Protein 2D3Y (pdb70)

Structure (mmCIF, N/CA/C/O backbone):
data_2D3Y
#
_entry.id   2D3Y
#
_cell.length_a   48.180
_cell.length_b   62.350
_cell.length_c   63.040
_cell.angle_alpha   90.00
_cell.angle_beta   90.00
_cell.angle_gamma   90.00
#
_symmetry.space_group_name_H-M   'P 21 21 21'
#
loop_
_entity.id
_entity.type
_entity.pdbx_description
1 polymer 'uracil-DNA glycosylase'
2 non-polymer 'ACETATE ION'
3 non-polymer 'IRON/SULFUR CLUSTER'
4 non-polymer "2'-DEOXYURIDINE-5'-MONOPHOSPHATE"
5 water water
#
loop_
_atom_site.group_PDB
_atom_site.id
_atom_site.type_symbol
_atom_site.label_atom_id
_atom_site.label_alt_id
_atom_site.label_comp_id
_atom_site.label_asym_id
_atom_site.label_entity_id
_atom_site.label_seq_id
_atom_site.pdbx_PDB_ins_code
_atom_site.Cartn_x
_atom_site.Cartn_y
_atom_site.Cartn_z
_atom_site.occupancy
_atom_site.B_iso_or_equiv
_atom_site.auth_seq_id
_atom_site.auth_comp_id
_atom_site.auth_asym_id
_atom_site.auth_atom_id
_atom_site.pdbx_PDB_model_num
ATOM 1 N N . MET A 1 1 ? 10.442 25.752 -2.537 1.00 14.07 1 MET A N 1
ATOM 2 C CA . MET A 1 1 ? 9.461 26.601 -1.798 1.00 12.16 1 MET A CA 1
ATOM 3 C C . MET A 1 1 ? 10.047 27.046 -0.461 1.00 12.01 1 MET A C 1
ATOM 4 O O . MET A 1 1 ? 10.983 26.427 0.052 1.00 12.70 1 MET A O 1
ATOM 9 N N . ASP A 1 2 ? 9.499 28.120 0.102 1.00 10.23 2 ASP A N 1
ATOM 10 C CA . ASP A 1 2 ? 9.980 28.616 1.384 1.00 10.51 2 ASP A CA 1
ATOM 11 C C . ASP A 1 2 ? 9.215 27.968 2.533 1.00 9.50 2 ASP A C 1
ATOM 12 O O . ASP A 1 2 ? 8.329 27.143 2.307 1.00 8.85 2 ASP A O 1
ATOM 17 N N . ARG A 1 3 ? 9.557 28.328 3.765 1.00 8.74 3 ARG A N 1
ATOM 18 C CA . ARG A 1 3 ? 8.896 27.721 4.913 1.00 8.01 3 ARG A CA 1
ATOM 19 C C . ARG A 1 3 ? 7.384 27.918 4.942 1.00 8.11 3 ARG A C 1
ATOM 20 O O . ARG A 1 3 ? 6.642 26.974 5.212 1.00 7.66 3 ARG A O 1
ATOM 28 N N . GLU A 1 4 ? 6.931 29.138 4.669 1.00 8.49 4 GLU A N 1
ATOM 29 C CA . GLU A 1 4 ? 5.503 29.444 4.669 1.00 9.49 4 GLU A CA 1
ATOM 30 C C . GLU A 1 4 ? 4.742 28.525 3.717 1.00 8.71 4 GLU A C 1
ATOM 31 O O . GLU A 1 4 ? 3.687 27.988 4.066 1.00 7.18 4 GLU A O 1
ATOM 37 N N . ALA A 1 5 ? 5.279 28.353 2.512 1.00 8.59 5 ALA A N 1
ATOM 38 C CA . ALA A 1 5 ? 4.649 27.498 1.509 1.00 7.58 5 ALA A CA 1
ATOM 39 C C . ALA A 1 5 ? 4.674 26.041 1.951 1.00 7.57 5 ALA A C 1
ATOM 40 O O . ALA A 1 5 ? 3.694 25.319 1.783 1.00 7.61 5 ALA A O 1
ATOM 42 N N . PHE A 1 6 ? 5.805 25.613 2.506 1.00 6.74 6 PHE A N 1
ATOM 43 C CA . PHE A 1 6 ? 5.957 24.248 2.988 1.00 6.93 6 PHE A CA 1
ATOM 44 C C . PHE A 1 6 ? 4.872 23.926 4.013 1.00 6.96 6 PHE A C 1
ATOM 45 O O . PHE A 1 6 ? 4.171 22.917 3.897 1.00 6.84 6 PHE A O 1
ATOM 53 N N . VAL A 1 7 ? 4.723 24.792 5.011 1.00 6.85 7 VAL A N 1
ATOM 54 C CA . VAL A 1 7 ? 3.722 24.569 6.048 1.00 6.29 7 VAL A CA 1
ATOM 55 C C . VAL A 1 7 ? 2.304 24.521 5.484 1.00 5.53 7 VAL A C 1
ATOM 56 O O . VAL A 1 7 ? 1.505 23.658 5.861 1.00 5.28 7 VAL A O 1
ATOM 60 N N . GLN A 1 8 ? 1.997 25.429 4.564 1.00 6.47 8 GLN A N 1
ATOM 61 C CA . GLN A 1 8 ? 0.666 25.475 3.975 1.00 6.78 8 GLN A CA 1
ATOM 62 C C . GLN A 1 8 ? 0.323 24.230 3.168 1.00 6.83 8 GLN A C 1
ATOM 63 O O . GLN A 1 8 ? -0.780 23.697 3.284 1.00 7.21 8 GLN A O 1
ATOM 69 N N . THR A 1 9 ? 1.258 23.761 2.349 1.00 5.70 9 THR A N 1
ATOM 70 C CA . THR A 1 9 ? 0.986 22.582 1.539 1.00 5.70 9 THR A CA 1
ATOM 71 C C . THR A 1 9 ? 1.101 21.287 2.342 1.00 6.18 9 THR A C 1
ATOM 72 O O . THR A 1 9 ? 0.336 20.350 2.121 1.00 6.19 9 THR A O 1
ATOM 76 N N . LEU A 1 10 ? 2.041 21.229 3.283 1.00 5.77 10 LEU A N 1
ATOM 77 C CA . LEU A 1 10 ? 2.181 20.034 4.112 1.00 4.77 10 LEU A CA 1
ATOM 78 C C . LEU A 1 10 ? 0.901 19.797 4.909 1.00 5.94 10 LEU A C 1
ATOM 79 O O . LEU A 1 10 ? 0.388 18.678 4.966 1.00 5.88 10 LEU A O 1
ATOM 84 N N . THR A 1 11 ? 0.378 20.854 5.520 1.00 7.23 11 THR A N 1
ATOM 85 C CA . THR A 1 11 ? -0.817 20.701 6.336 1.00 8.04 11 THR A CA 1
ATOM 86 C C . THR A 1 11 ? -2.073 20.320 5.557 1.00 7.07 11 THR A C 1
ATOM 87 O O . THR A 1 11 ? -3.084 19.948 6.155 1.00 6.78 11 THR A O 1
ATOM 91 N N . ALA A 1 12 ? -2.008 20.399 4.229 1.00 6.54 12 ALA A N 1
ATOM 92 C CA . ALA A 1 12 ? -3.142 20.036 3.381 1.00 6.61 12 ALA A CA 1
ATOM 93 C C . ALA A 1 12 ? -3.010 18.600 2.867 1.00 6.65 12 ALA A C 1
ATOM 94 O O . ALA A 1 12 ? -3.940 18.060 2.261 1.00 7.53 12 ALA A O 1
ATOM 96 N N . CYS A 1 13 ? -1.859 17.981 3.116 1.00 6.64 13 CYS A N 1
ATOM 97 C CA . CYS A 1 13 ? -1.604 16.626 2.638 1.00 5.70 13 CYS A CA 1
ATOM 98 C C . CYS A 1 13 ? -2.608 15.582 3.112 1.00 5.79 13 CYS A C 1
ATOM 99 O O . CYS A 1 13 ? -2.983 15.546 4.284 1.00 5.64 13 CYS A O 1
ATOM 102 N N . ARG A 1 14 ? -3.026 14.725 2.182 1.00 5.82 14 ARG A N 1
ATOM 103 C CA . ARG A 1 14 ? -3.994 13.659 2.453 1.00 5.65 14 ARG A CA 1
ATOM 104 C C . ARG A 1 14 ? -3.594 12.385 1.699 1.00 5.73 14 ARG A C 1
ATOM 105 O O . ARG A 1 14 ? -4.451 11.619 1.247 1.00 7.07 14 ARG A O 1
ATOM 113 N N . LEU A 1 15 ? -2.292 12.153 1.577 1.00 6.20 15 LEU A N 1
ATOM 114 C CA . LEU A 1 15 ? -1.780 10.993 0.848 1.00 6.86 15 LEU A CA 1
ATOM 115 C C . LEU A 1 15 ? -2.010 9.616 1.472 1.00 6.27 15 LEU A C 1
ATOM 116 O O . LEU A 1 15 ? -2.262 8.647 0.758 1.00 7.56 15 LEU A O 1
ATOM 121 N N . CYS A 1 16 ? -1.923 9.527 2.794 1.00 5.94 16 CYS A N 1
ATOM 122 C CA . CYS A 1 16 ? -2.074 8.250 3.486 1.00 7.22 16 CYS A CA 1
ATOM 123 C C . CYS A 1 16 ? -3.491 8.047 4.026 1.00 6.31 16 CYS A C 1
ATOM 124 O O . CYS A 1 16 ? -3.869 8.619 5.047 1.00 6.42 16 CYS A O 1
ATOM 127 N N . PRO A 1 17 ? -4.287 7.200 3.356 1.00 6.37 17 PRO A N 1
ATOM 128 C CA . PRO A 1 17 ? -5.663 6.962 3.805 1.00 6.66 17 PRO A CA 1
ATOM 129 C C . PRO A 1 17 ? -5.852 6.580 5.272 1.00 6.69 17 PRO A C 1
ATOM 130 O O . PRO A 1 17 ? -6.747 7.104 5.941 1.00 7.75 17 PRO A O 1
ATOM 134 N N . ARG A 1 18 ? -5.026 5.674 5.778 1.00 5.67 18 ARG A N 1
ATOM 135 C CA . ARG A 1 18 ? -5.175 5.267 7.168 1.00 5.18 18 ARG A CA 1
ATOM 136 C C . ARG A 1 18 ? -4.906 6.420 8.122 1.00 5.78 18 ARG A C 1
ATOM 137 O O .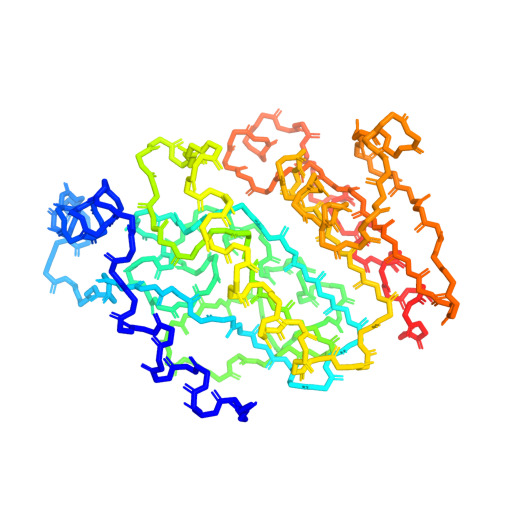 ARG A 1 18 ? -5.595 6.571 9.128 1.00 7.16 18 ARG A O 1
ATOM 145 N N . LEU A 1 19 ? -3.913 7.241 7.796 1.00 5.17 19 LEU A N 1
ATOM 146 C CA . LEU A 1 19 ? -3.544 8.349 8.669 1.00 4.28 19 LEU A CA 1
ATOM 147 C C . LEU A 1 19 ? -4.456 9.570 8.580 1.00 4.47 19 LEU A C 1
ATOM 148 O O . LEU A 1 19 ? -4.648 10.280 9.572 1.00 4.88 19 LEU A O 1
ATOM 153 N N . VAL A 1 20 ? -5.009 9.828 7.400 1.00 3.89 20 VAL A N 1
ATOM 154 C CA . VAL A 1 20 ? -5.927 10.950 7.247 1.00 5.89 20 VAL A CA 1
ATOM 155 C C . VAL A 1 20 ? -7.144 10.641 8.112 1.00 6.77 20 VAL A C 1
ATOM 156 O O . VAL A 1 20 ? -7.689 11.514 8.788 1.00 7.15 20 VAL A O 1
ATOM 160 N N . ALA A 1 21 ? -7.552 9.379 8.101 1.00 7.00 21 ALA A N 1
ATOM 161 C CA . ALA A 1 21 ? -8.696 8.950 8.890 1.00 7.44 21 ALA A CA 1
ATOM 162 C C . ALA A 1 21 ? -8.386 8.954 10.386 1.00 8.13 21 ALA A C 1
ATOM 163 O O . ALA A 1 21 ? -9.142 9.506 11.183 1.00 9.76 21 ALA A O 1
ATOM 165 N N . TRP A 1 22 ? -7.263 8.354 10.761 1.00 8.01 22 TRP A N 1
ATOM 166 C CA . TRP A 1 22 ? -6.884 8.260 12.167 1.00 8.30 22 TRP A CA 1
ATOM 167 C C . TRP A 1 22 ? -6.599 9.591 12.857 1.00 7.93 22 TRP A C 1
ATOM 168 O O . TRP A 1 22 ? -7.018 9.802 13.995 1.00 7.37 22 TRP A O 1
ATOM 179 N N . ARG A 1 23 ? -5.903 10.500 12.181 1.00 6.97 23 ARG A N 1
ATOM 180 C CA . ARG A 1 23 ? -5.578 11.776 12.807 1.00 6.95 23 ARG A CA 1
ATOM 181 C C . ARG A 1 23 ? -6.836 12.522 13.236 1.00 7.96 23 ARG A C 1
ATOM 182 O O . ARG A 1 23 ? -6.813 13.297 14.193 1.00 7.93 23 ARG A O 1
ATOM 190 N N . GLU A 1 24 ? -7.940 12.268 12.541 1.00 9.19 24 GLU A N 1
ATOM 191 C CA . GLU A 1 24 ? -9.210 12.906 12.876 1.00 11.74 24 GLU A CA 1
ATOM 192 C C . GLU A 1 24 ? -10.048 12.028 13.805 1.00 12.05 24 GLU A C 1
ATOM 193 O O . GLU A 1 24 ? -10.714 12.526 14.716 1.00 11.81 24 GLU A O 1
ATOM 199 N N . GLU A 1 25 ? -9.997 10.720 13.580 1.00 12.81 25 GLU A N 1
ATOM 200 C CA . GLU A 1 25 ? -10.764 9.768 14.380 1.00 14.54 25 GLU A CA 1
ATOM 201 C C . GLU A 1 25 ? -10.429 9.796 15.869 1.00 14.05 25 GLU A C 1
ATOM 202 O O . GLU A 1 25 ? -11.310 9.608 16.709 1.00 14.32 25 GLU A O 1
ATOM 208 N N . VAL A 1 26 ? -9.161 10.027 16.197 1.00 12.71 26 VAL A N 1
ATOM 209 C CA . VAL A 1 26 ? -8.735 10.053 17.594 1.00 12.00 26 VAL A CA 1
ATOM 210 C C . VAL A 1 26 ? -9.192 11.283 18.367 1.00 11.53 26 VAL A C 1
ATOM 211 O O . VAL A 1 26 ? -9.167 11.286 19.599 1.00 10.58 26 VAL A O 1
ATOM 215 N N . VAL A 1 27 ? -9.600 12.328 17.654 1.00 10.85 27 VAL A N 1
ATOM 216 C CA . 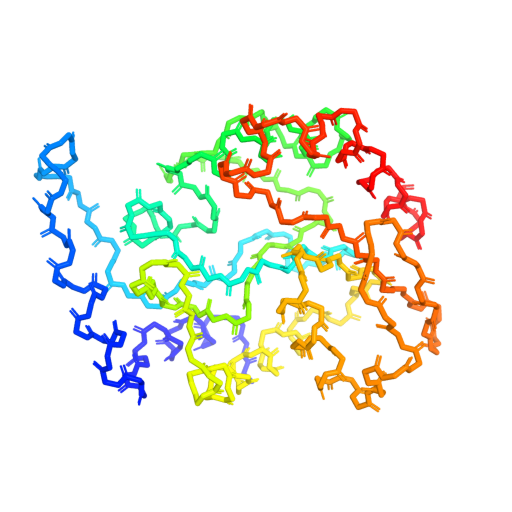VAL A 1 27 ? -10.044 13.547 18.316 1.00 11.68 27 VAL A CA 1
ATOM 217 C C . VAL A 1 27 ? -11.222 13.244 19.235 1.00 13.05 27 VAL A C 1
ATOM 218 O O . VAL A 1 27 ? -12.279 12.810 18.778 1.00 13.87 27 VAL A O 1
ATOM 222 N N . GLY A 1 28 ? -11.026 13.457 20.532 1.00 14.17 28 GLY A N 1
ATOM 223 C CA . GLY A 1 28 ? -12.086 13.201 21.490 1.00 16.42 28 GLY A CA 1
ATOM 224 C C . GLY A 1 28 ? -12.066 11.797 22.067 1.00 17.33 28 GLY A C 1
ATOM 225 O O . GLY A 1 28 ? -12.776 11.516 23.033 1.00 18.80 28 GLY A O 1
ATOM 226 N N . ARG A 1 29 ? -11.261 10.916 21.480 1.00 18.01 29 ARG A N 1
ATOM 227 C CA . ARG A 1 29 ? -11.156 9.534 21.944 1.00 18.92 29 ARG A CA 1
ATOM 228 C C . ARG A 1 29 ? -10.635 9.461 23.375 1.00 18.32 29 ARG A C 1
ATOM 229 O O . ARG A 1 29 ? -11.023 8.577 24.141 1.00 18.72 29 ARG A O 1
ATOM 237 N N . LYS A 1 30 ? -9.741 10.380 23.728 1.00 17.22 30 LYS A N 1
ATOM 238 C CA . LYS A 1 30 ? -9.187 10.425 25.078 1.00 16.38 30 LYS A CA 1
ATOM 239 C C . LYS A 1 30 ? -10.002 11.442 25.867 1.00 15.64 30 LYS A C 1
ATOM 240 O O . LYS A 1 30 ? -9.860 12.648 25.666 1.00 14.29 30 LYS A O 1
ATOM 246 N N . ARG A 1 31 ? -10.857 10.955 26.762 1.00 15.15 31 ARG A N 1
ATOM 247 C CA . ARG A 1 31 ? -11.708 11.834 27.556 1.00 15.48 31 ARG A CA 1
ATOM 248 C C . ARG A 1 31 ? -10.963 12.949 28.273 1.00 14.39 31 ARG A C 1
ATOM 249 O O . ARG A 1 31 ? -11.471 14.062 28.385 1.00 14.20 31 ARG A O 1
ATOM 257 N N . ALA A 1 32 ? -9.760 12.651 28.751 1.00 13.56 32 ALA A N 1
ATOM 258 C CA . ALA A 1 32 ? -8.956 13.635 29.463 1.00 14.36 32 ALA A CA 1
ATOM 259 C C . ALA A 1 32 ? -8.781 14.930 28.675 1.00 14.43 32 ALA A C 1
ATOM 260 O O . ALA A 1 32 ? -8.668 16.006 29.262 1.00 14.68 32 ALA A O 1
ATOM 262 N N . PHE A 1 33 ? -8.761 14.829 27.348 1.00 14.23 33 PHE A N 1
ATOM 263 C CA . PHE A 1 33 ? -8.587 16.005 26.505 1.00 15.07 33 PHE A CA 1
ATOM 264 C C . PHE A 1 33 ? -9.782 16.289 25.606 1.00 16.11 33 PHE A C 1
ATOM 265 O O . PHE A 1 33 ? -9.718 17.161 24.736 1.00 16.05 33 PHE A O 1
ATOM 273 N N . ARG A 1 34 ? -10.871 15.555 25.811 1.00 16.77 34 ARG A N 1
ATOM 274 C CA . ARG A 1 34 ? -12.072 15.760 25.014 1.00 17.94 34 ARG A CA 1
ATOM 275 C C . ARG A 1 34 ? -12.587 17.174 25.250 1.00 18.36 34 ARG A C 1
ATOM 276 O O . ARG A 1 34 ? -12.749 17.601 26.393 1.00 18.29 34 ARG A O 1
ATOM 284 N N . GLY A 1 35 ? -12.838 17.895 24.163 1.00 18.71 35 GLY A N 1
ATOM 285 C CA . GLY A 1 35 ? -13.314 19.261 24.274 1.00 19.60 35 GLY A CA 1
ATOM 286 C C . GLY A 1 35 ? -12.203 20.230 23.921 1.00 19.73 35 GLY A C 1
ATOM 287 O O . GLY A 1 35 ? -12.455 21.386 23.572 1.00 20.86 35 GLY A O 1
ATOM 288 N N . GLU A 1 36 ? -10.967 19.744 24.018 1.00 18.89 36 GLU A N 1
ATOM 289 C CA . GLU A 1 36 ? -9.777 20.530 23.705 1.00 18.75 36 GLU A CA 1
ATOM 290 C C . GLU A 1 36 ? -9.607 20.622 22.194 1.00 16.59 36 GLU A C 1
ATOM 291 O O . GLU A 1 36 ? -10.001 19.714 21.464 1.00 16.00 36 GLU A O 1
ATOM 297 N N . PRO A 1 37 ? -9.016 21.723 21.703 1.00 15.63 37 PRO A N 1
ATOM 298 C CA . PRO A 1 37 ? -8.829 21.844 20.257 1.00 14.55 37 PRO A CA 1
ATOM 299 C C . PRO A 1 37 ? -7.749 20.877 19.786 1.00 12.19 37 PRO A C 1
ATOM 300 O O . PRO A 1 37 ? -6.715 20.726 20.435 1.00 13.33 37 PRO A O 1
ATOM 304 N N . TYR A 1 38 ? -8.003 20.214 18.665 1.00 9.90 38 TYR A N 1
ATOM 305 C CA . TYR A 1 38 ? -7.043 19.273 18.100 1.00 7.81 38 TYR A CA 1
ATOM 306 C C . TYR A 1 38 ? -6.555 19.755 16.746 1.00 7.50 38 TYR A C 1
ATOM 307 O O . TYR A 1 38 ? -7.341 20.201 15.909 1.00 7.61 38 TYR A O 1
ATOM 316 N N . TRP A 1 39 ? -5.247 19.665 16.542 1.00 5.79 39 TRP A N 1
ATOM 317 C CA . TRP A 1 39 ? -4.630 20.054 15.281 1.00 5.81 39 TRP A CA 1
ATOM 318 C C . TRP A 1 39 ? -5.180 19.101 14.212 1.00 6.64 39 TRP A C 1
ATOM 319 O O . TRP A 1 39 ? -5.638 19.538 13.156 1.00 6.41 39 TRP A O 1
ATOM 330 N N . ALA A 1 40 ? -5.131 17.802 14.506 1.00 5.99 40 ALA A N 1
ATOM 331 C CA . ALA A 1 40 ? -5.653 16.756 13.623 1.00 5.33 40 ALA A CA 1
ATOM 332 C C . ALA A 1 40 ? -5.285 16.948 12.160 1.00 5.54 40 ALA A C 1
ATOM 333 O O . ALA A 1 40 ? -6.135 16.839 11.268 1.00 6.82 40 ALA A O 1
ATOM 335 N N . ARG A 1 41 ? -4.007 17.217 11.925 1.00 5.08 41 ARG A N 1
ATOM 336 C CA . ARG A 1 41 ? -3.476 17.439 10.588 1.00 6.17 41 ARG A CA 1
ATOM 337 C C . ARG A 1 41 ? -1.983 17.130 10.609 1.00 4.65 41 ARG A C 1
ATOM 338 O O . ARG A 1 41 ? -1.414 16.876 11.669 1.00 4.16 41 ARG A O 1
ATOM 346 N N . PRO A 1 42 ? -1.332 17.126 9.434 1.00 3.98 42 PRO A N 1
ATOM 347 C CA . PRO A 1 42 ? 0.109 16.843 9.395 1.00 4.39 42 PRO A CA 1
ATOM 348 C C . PRO A 1 42 ? 0.833 17.849 10.284 1.00 4.78 42 PRO A C 1
ATOM 349 O O . PRO A 1 42 ? 0.491 19.027 10.297 1.00 4.74 42 PRO A O 1
ATOM 353 N N . VAL A 1 43 ? 1.840 17.382 11.013 1.00 3.60 43 VAL A N 1
ATOM 354 C CA . VAL A 1 43 ? 2.582 18.237 11.938 1.00 4.27 43 VAL A CA 1
ATOM 355 C C . VAL A 1 43 ? 3.856 18.850 11.360 1.00 4.59 43 VAL A C 1
ATOM 356 O O . VAL A 1 43 ? 4.790 18.133 10.997 1.00 4.37 43 VAL A O 1
ATOM 360 N N . PRO A 1 44 ? 3.908 20.190 11.266 1.00 5.21 44 PRO A N 1
ATOM 361 C CA . PRO A 1 44 ? 5.100 20.858 10.733 1.00 5.38 44 PRO A CA 1
ATOM 362 C C . PRO A 1 44 ? 6.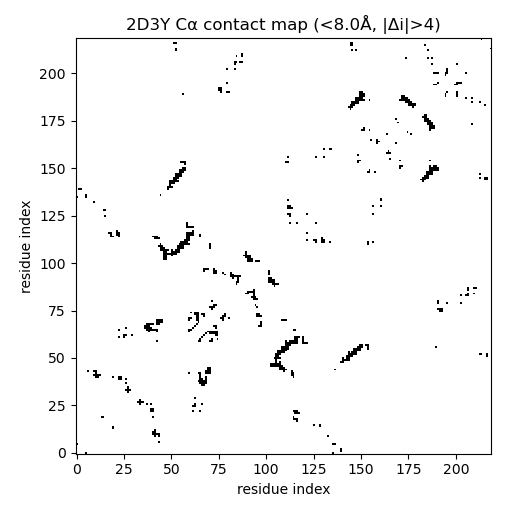202 20.831 11.795 1.00 5.01 44 PRO A C 1
ATOM 363 O O . PRO A 1 44 ? 5.912 20.811 12.995 1.00 5.49 44 PRO A O 1
ATOM 367 N N . GLY A 1 45 ? 7.457 20.835 11.352 1.00 4.30 45 GLY A N 1
ATOM 368 C CA . GLY A 1 45 ? 8.573 20.836 12.281 1.00 4.28 45 GLY A CA 1
ATOM 369 C C . GLY A 1 45 ? 8.577 22.113 13.099 1.00 4.14 45 GLY A C 1
ATOM 370 O O . GLY A 1 45 ? 7.934 23.098 12.729 1.00 4.70 45 GLY A O 1
ATOM 371 N N . PHE A 1 46 ? 9.323 22.105 14.199 1.00 4.13 46 PHE A N 1
ATOM 372 C CA . PHE A 1 46 ? 9.386 23.247 15.102 1.00 4.71 46 PHE A CA 1
ATOM 373 C C . PHE A 1 46 ? 10.812 23.532 15.548 1.00 4.12 46 PHE A C 1
ATOM 374 O O . PHE A 1 46 ? 11.570 22.610 15.852 1.00 3.53 46 PHE A O 1
ATOM 382 N N . GLY A 1 47 ? 11.179 24.809 15.584 1.00 3.75 47 GLY A N 1
ATOM 383 C CA . GLY A 1 47 ? 12.510 25.154 16.041 1.00 4.10 47 GLY A CA 1
ATOM 384 C C . GLY A 1 47 ? 13.209 26.279 15.310 1.00 4.42 47 GLY A C 1
ATOM 385 O O . GLY A 1 47 ? 12.586 27.128 14.672 1.00 5.19 47 GLY A O 1
ATOM 386 N N . ASP A 1 48 ? 14.530 26.269 15.424 1.00 3.75 48 ASP A N 1
ATOM 387 C CA . ASP A 1 48 ? 15.388 27.273 14.813 1.00 4.61 48 ASP A CA 1
ATOM 388 C C . ASP A 1 48 ? 15.473 27.031 13.312 1.00 4.14 48 ASP A C 1
ATOM 389 O O . ASP A 1 48 ? 15.940 25.984 12.878 1.00 4.27 48 ASP A O 1
ATOM 394 N N . PRO A 1 49 ? 15.027 28.001 12.499 1.00 4.58 49 PRO A N 1
ATOM 395 C CA . PRO A 1 49 ? 15.075 27.851 11.044 1.00 6.13 49 PRO A CA 1
ATOM 396 C C . PRO A 1 49 ? 16.511 27.867 10.513 1.00 6.52 49 PRO A C 1
ATOM 397 O O . PRO A 1 49 ? 16.748 27.613 9.331 1.00 8.94 49 PRO A O 1
ATOM 401 N N . GLU A 1 50 ? 17.460 28.169 11.397 1.00 6.39 50 GLU A N 1
ATOM 402 C CA . GLU A 1 50 ? 18.883 28.194 11.055 1.00 6.31 50 GLU A CA 1
ATOM 403 C C . GLU A 1 50 ? 19.600 27.157 11.918 1.00 6.00 50 GLU A C 1
ATOM 404 O O . GLU A 1 50 ? 20.782 27.288 12.224 1.00 5.50 50 GLU A O 1
ATOM 410 N N . ALA A 1 51 ? 18.867 26.122 12.306 1.00 5.00 51 ALA A N 1
ATOM 411 C CA . ALA A 1 51 ? 19.404 25.069 13.157 1.00 4.56 51 ALA A CA 1
ATOM 412 C C . ALA A 1 51 ? 20.652 24.361 12.647 1.00 4.04 51 ALA A C 1
ATOM 413 O O . ALA A 1 51 ? 20.830 24.159 11.445 1.00 5.20 51 ALA A O 1
ATOM 415 N N . ARG A 1 52 ? 21.502 23.967 13.590 1.00 3.92 52 ARG A N 1
ATOM 416 C CA . ARG A 1 52 ? 22.722 23.226 13.287 1.00 4.40 52 ARG A CA 1
ATOM 417 C C . ARG A 1 52 ? 22.498 21.775 13.723 1.00 4.63 52 ARG A C 1
ATOM 418 O O . ARG A 1 52 ? 23.252 20.875 13.347 1.00 4.77 52 ARG A O 1
ATOM 426 N N . ILE A 1 53 ? 21.453 21.562 14.522 1.00 4.12 53 ILE A N 1
ATOM 427 C CA . ILE A 1 53 ? 21.102 20.236 15.030 1.00 4.22 53 ILE A CA 1
ATOM 428 C C . ILE A 1 53 ? 19.643 19.924 14.713 1.00 4.14 53 ILE A C 1
ATOM 429 O O . ILE A 1 53 ? 18.764 20.758 14.929 1.00 4.11 53 ILE A O 1
ATOM 434 N N . LEU A 1 54 ? 19.395 18.721 14.207 1.00 4.45 54 LEU A N 1
ATOM 435 C CA . LEU A 1 54 ? 18.042 18.292 13.876 1.00 4.97 54 LEU A CA 1
ATOM 436 C C . LEU A 1 54 ? 17.716 16.993 14.611 1.00 4.79 54 LEU A C 1
ATOM 437 O O . LEU A 1 54 ? 18.445 16.008 14.485 1.00 5.34 54 LEU A O 1
ATOM 442 N N . LEU A 1 55 ? 16.641 17.005 15.397 1.00 4.69 55 LEU A N 1
ATOM 443 C CA . LEU A 1 55 ? 16.202 15.806 16.106 1.00 5.16 55 LEU A CA 1
ATOM 444 C C . LEU A 1 55 ? 15.083 15.238 15.242 1.00 5.19 55 LEU A C 1
ATOM 445 O O . LEU A 1 55 ? 14.101 15.923 14.949 1.00 5.33 55 LEU A O 1
ATOM 450 N N . PHE A 1 56 ? 15.241 13.980 14.847 1.00 4.65 56 PHE A N 1
ATOM 451 C CA . PHE A 1 56 ? 14.300 13.311 13.957 1.00 4.31 56 PHE A CA 1
ATOM 452 C C . PHE A 1 56 ? 13.551 12.173 14.643 1.00 4.17 56 PHE A C 1
ATOM 453 O O . PHE A 1 56 ? 14.123 11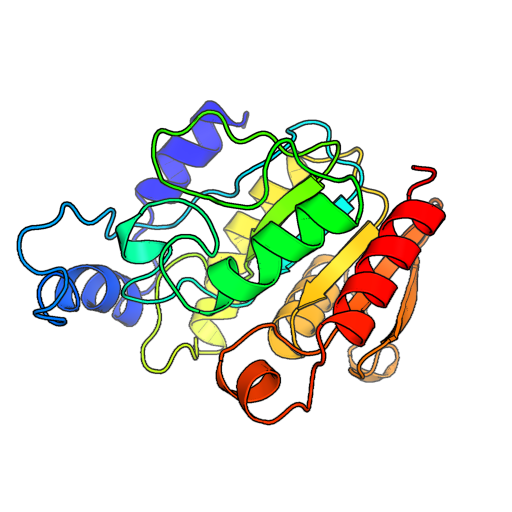.110 14.898 1.00 4.75 56 PHE A O 1
ATOM 461 N N . GLY A 1 57 ? 12.273 12.402 14.932 1.00 3.13 57 GLY A N 1
ATOM 462 C CA . GLY A 1 57 ? 11.460 11.384 15.582 1.00 4.72 57 GLY A CA 1
ATOM 463 C C . GLY A 1 57 ? 10.790 10.451 14.588 1.00 4.78 57 GLY A C 1
ATOM 464 O O . GLY A 1 57 ? 11.095 10.483 13.394 1.00 4.40 57 GLY A O 1
ATOM 465 N N . LEU A 1 58 ? 9.868 9.623 15.078 1.00 5.18 58 LEU A N 1
ATOM 466 C CA . LEU A 1 58 ? 9.161 8.669 14.228 1.00 6.12 58 LEU A CA 1
ATOM 467 C C . LEU A 1 58 ? 7.852 9.200 13.650 1.00 5.08 58 LEU A C 1
ATOM 468 O O . LEU A 1 58 ? 7.708 9.319 12.432 1.00 5.20 58 LEU A O 1
ATOM 473 N N . ALA A 1 59 ? 6.904 9.524 14.525 1.00 4.30 59 ALA A N 1
ATOM 474 C CA . ALA A 1 59 ? 5.607 10.027 14.090 1.00 3.83 59 ALA A CA 1
ATOM 475 C C . ALA A 1 59 ? 4.856 10.675 15.252 1.00 4.35 59 ALA A C 1
ATOM 476 O O . ALA A 1 59 ? 5.121 10.378 16.419 1.00 4.79 59 ALA A O 1
ATOM 478 N N . PRO A 1 60 ? 3.891 11.556 14.946 1.00 3.99 60 PRO A N 1
ATOM 479 C CA . PRO A 1 60 ? 3.114 12.233 15.989 1.00 4.69 60 PRO A CA 1
ATOM 480 C C . PRO A 1 60 ? 2.322 11.287 16.879 1.00 4.73 60 PRO A C 1
ATOM 481 O O . PRO A 1 60 ? 1.879 10.229 16.433 1.00 6.32 60 PRO A O 1
ATOM 485 N N . GLY A 1 61 ? 2.145 11.686 18.134 1.00 5.00 61 GLY A N 1
ATOM 486 C CA . GLY A 1 61 ? 1.338 10.905 19.053 1.00 5.82 61 GLY A CA 1
ATOM 487 C C . GLY A 1 61 ? -0.094 11.381 18.850 1.00 5.78 61 GLY A C 1
ATOM 488 O O . GLY A 1 61 ? -0.329 12.573 18.647 1.00 4.63 61 GLY A O 1
ATOM 489 N N . ALA A 1 62 ? -1.053 10.462 18.900 1.00 6.10 62 ALA A N 1
ATOM 490 C CA . ALA A 1 62 ? -2.455 10.809 18.696 1.00 6.19 62 ALA A CA 1
ATOM 491 C C . ALA A 1 62 ? -2.941 11.948 19.583 1.00 5.38 62 ALA A C 1
ATOM 492 O O . ALA A 1 62 ? -3.744 12.773 19.152 1.00 5.32 62 ALA A O 1
ATOM 494 N N . HIS A 1 63 ? -2.457 11.994 20.819 1.00 6.94 63 HIS A N 1
ATOM 495 C CA . HIS A 1 63 ? -2.878 13.031 21.751 1.00 5.90 63 HIS A CA 1
ATOM 496 C C . HIS A 1 63 ? -1.722 13.927 22.159 1.00 5.95 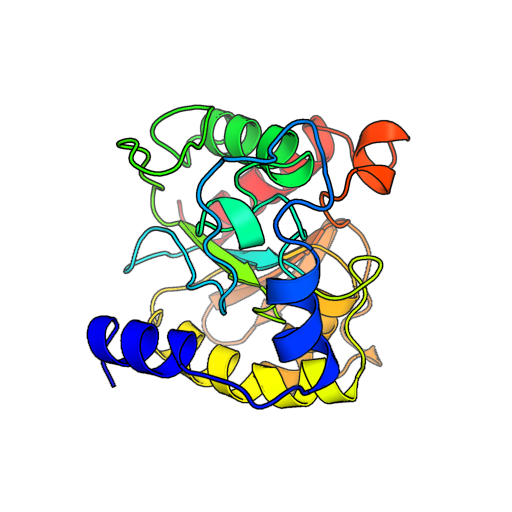63 HIS A C 1
ATOM 497 O O . HIS A 1 63 ? -1.777 14.646 23.164 1.00 6.89 63 HIS A O 1
ATOM 504 N N . GLY A 1 64 ? -0.672 13.872 21.347 1.00 6.09 64 GLY A N 1
ATOM 505 C CA . GLY A 1 64 ? 0.499 14.695 21.564 1.00 5.60 64 GLY A CA 1
ATOM 506 C C . GLY A 1 64 ? 0.493 15.783 20.506 1.00 4.65 64 GLY A C 1
ATOM 507 O O . GLY A 1 64 ? -0.375 16.657 20.516 1.00 4.11 64 GLY A O 1
ATOM 508 N N . SER A 1 65 ? 1.439 15.727 19.573 1.00 4.71 65 SER A N 1
ATOM 509 C CA . SER A 1 65 ? 1.505 16.737 18.528 1.00 4.91 65 SER A CA 1
ATOM 510 C C . SER A 1 65 ? 0.266 16.730 17.634 1.00 5.15 65 SER A C 1
ATOM 511 O O . SER A 1 65 ? -0.072 17.750 17.039 1.00 5.02 65 SER A O 1
ATOM 514 N N . ASN A 1 66 ? -0.424 15.596 17.534 1.00 5.06 66 ASN A N 1
ATOM 515 C CA . ASN A 1 66 ? -1.631 15.576 16.713 1.00 4.83 66 ASN A CA 1
ATOM 516 C C . ASN A 1 66 ? -2.685 16.446 17.395 1.00 5.22 66 ASN A C 1
ATOM 517 O O . ASN A 1 66 ? -3.623 16.922 16.759 1.00 4.82 66 ASN A O 1
ATOM 522 N N . ARG A 1 67 ? -2.528 16.656 18.697 1.00 4.66 67 ARG A N 1
ATOM 523 C CA . ARG A 1 67 ? -3.462 17.495 19.434 1.00 5.04 67 ARG A CA 1
ATOM 524 C C . ARG A 1 67 ? -2.980 18.945 19.485 1.00 5.54 67 ARG A C 1
ATOM 525 O O . ARG A 1 67 ? -3.691 19.863 19.081 1.00 5.01 67 ARG A O 1
ATOM 533 N N . THR A 1 68 ? -1.749 19.128 19.948 1.00 4.34 68 THR A N 1
ATOM 534 C CA . THR A 1 68 ? -1.144 20.449 20.125 1.00 4.86 68 THR A CA 1
ATOM 535 C C . THR A 1 68 ? -0.608 21.152 18.881 1.00 6.01 68 THR A C 1
ATOM 536 O O . THR A 1 68 ? -0.507 22.382 18.858 1.00 6.86 68 THR A O 1
ATOM 540 N N . GLY A 1 69 ? -0.234 20.379 17.866 1.00 4.82 69 GLY A N 1
ATOM 541 C CA . GLY A 1 69 ? 0.281 20.967 16.642 1.00 5.36 69 GLY A CA 1
ATOM 542 C C . GLY A 1 69 ? 1.777 21.238 16.639 1.00 4.74 69 GLY A C 1
ATOM 543 O O . GLY A 1 69 ? 2.305 21.821 15.689 1.00 6.28 69 GLY A O 1
ATOM 544 N N . ARG A 1 70 ? 2.463 20.830 17.703 1.00 3.99 70 ARG A N 1
ATOM 545 C CA . ARG A 1 70 ? 3.910 21.025 17.813 1.00 3.79 70 ARG A CA 1
ATOM 546 C C . ARG A 1 70 ? 4.575 19.695 18.167 1.00 4.02 70 ARG A C 1
ATOM 547 O O . ARG A 1 70 ? 4.141 19.004 19.090 1.00 3.79 70 ARG A O 1
ATOM 555 N N . PRO A 1 71 ? 5.643 19.323 17.441 1.00 3.93 71 PRO A N 1
ATOM 556 C CA . PRO A 1 71 ? 6.356 18.068 17.692 1.00 4.23 71 PRO A CA 1
ATOM 557 C C . PRO A 1 71 ? 6.572 17.714 19.165 1.00 5.58 71 PRO A C 1
ATOM 558 O O . PRO A 1 71 ? 6.976 18.562 19.964 1.00 5.61 71 PRO A O 1
ATOM 562 N N . PHE A 1 72 ? 6.284 16.456 19.499 1.00 4.75 72 PHE A N 1
ATOM 563 C CA . PHE A 1 72 ? 6.464 15.901 20.843 1.00 5.44 72 PHE A CA 1
ATOM 564 C C . PHE A 1 72 ? 5.681 16.581 21.959 1.00 5.64 72 PHE A C 1
ATOM 565 O O . PHE A 1 72 ? 5.712 16.130 23.107 1.00 7.84 72 PHE A O 1
ATOM 573 N N . THR A 1 73 ? 4.959 17.639 21.624 1.00 4.27 73 THR A N 1
ATOM 574 C CA . THR A 1 73 ? 4.239 18.407 22.627 1.00 4.29 73 THR A CA 1
ATOM 575 C C . THR A 1 73 ? 2.879 17.874 23.051 1.00 4.82 73 THR A C 1
ATOM 576 O O . THR A 1 73 ? 1.990 17.675 22.227 1.00 5.72 73 THR A O 1
ATOM 580 N N . GLY A 1 74 ? 2.722 17.648 24.352 1.00 6.32 74 GLY A N 1
ATOM 581 C CA . GLY A 1 74 ? 1.454 17.160 24.856 1.00 7.72 74 GLY A CA 1
ATOM 582 C C . GLY A 1 74 ? 1.431 15.720 25.326 1.00 8.14 74 GLY A C 1
ATOM 583 O O . GLY A 1 74 ? 0.423 15.273 25.872 1.00 10.80 74 GLY A O 1
ATOM 584 N N . ASP A 1 75 ? 2.512 14.978 25.105 1.00 8.42 75 ASP A N 1
ATOM 585 C CA . ASP A 1 75 ? 2.548 13.594 25.560 1.00 9.17 75 ASP A CA 1
ATOM 586 C C . ASP A 1 75 ? 3.847 13.261 26.276 1.00 9.51 75 ASP A C 1
ATOM 587 O O . ASP A 1 75 ? 4.691 14.133 26.493 1.00 9.34 75 ASP A O 1
ATOM 592 N N . ALA A 1 76 ? 3.991 11.994 26.653 1.00 9.16 76 ALA A N 1
ATOM 593 C CA . ALA A 1 76 ? 5.163 11.521 27.376 1.00 10.05 76 ALA A CA 1
ATOM 594 C C . ALA A 1 76 ? 6.505 11.817 26.717 1.00 9.63 76 ALA A C 1
ATOM 595 O O . ALA A 1 76 ? 7.490 12.062 27.414 1.00 9.93 76 ALA A O 1
ATOM 597 N N . SER A 1 77 ? 6.555 11.797 25.388 1.00 9.67 77 SER A N 1
ATOM 598 C CA . SER A 1 77 ? 7.813 12.062 24.699 1.00 8.84 77 SER A CA 1
ATOM 599 C C . SER A 1 77 ? 8.308 13.479 24.988 1.00 8.85 77 SER A C 1
ATOM 600 O O . SER A 1 77 ? 9.469 13.674 25.340 1.00 7.75 77 SER A O 1
ATOM 603 N N . GLY A 1 78 ? 7.425 14.463 24.853 1.00 7.90 78 GLY A N 1
ATOM 604 C CA . GLY A 1 78 ? 7.815 15.838 25.110 1.00 8.02 78 GLY A CA 1
ATOM 605 C C . GLY A 1 78 ? 8.134 16.102 26.569 1.00 7.75 78 GLY A C 1
ATOM 606 O O . GLY A 1 78 ? 8.989 16.931 26.888 1.00 7.54 78 GLY A O 1
ATOM 607 N N . ALA A 1 79 ? 7.444 15.398 27.462 1.00 8.21 79 ALA A N 1
ATOM 608 C CA . ALA A 1 79 ? 7.660 15.563 28.895 1.00 7.95 79 ALA A CA 1
ATOM 609 C C . ALA A 1 79 ? 9.078 15.128 29.249 1.00 7.84 79 ALA A C 1
ATOM 610 O O . ALA A 1 79 ? 9.665 15.596 30.222 1.00 7.85 79 ALA A O 1
ATOM 612 N N . PHE A 1 80 ? 9.621 14.227 28.444 1.00 7.27 80 PHE A N 1
ATOM 613 C CA . PHE A 1 80 ? 10.970 13.727 28.650 1.00 7.28 80 PHE A CA 1
ATOM 614 C C . PHE A 1 80 ? 11.981 14.578 27.882 1.00 6.75 80 PHE A C 1
ATOM 615 O O . PHE A 1 80 ? 12.979 15.042 28.436 1.00 6.33 80 PHE A O 1
ATOM 623 N N . LEU A 1 81 ? 11.686 14.813 26.610 1.00 6.11 81 LEU A N 1
ATOM 624 C CA . LEU A 1 81 ? 12.574 15.555 25.727 1.00 6.74 81 LEU A CA 1
ATOM 625 C C . LEU A 1 81 ? 12.799 17.037 26.002 1.00 5.40 81 LEU A C 1
ATOM 626 O O . LEU A 1 81 ? 13.942 17.479 26.117 1.00 5.63 81 LEU A O 1
ATOM 631 N N . TYR A 1 82 ? 11.729 17.814 26.108 1.00 5.07 82 TYR A N 1
ATOM 632 C CA . TYR A 1 82 ? 11.898 19.245 26.320 1.00 4.27 82 TYR A CA 1
ATOM 633 C C . TYR A 1 82 ? 12.703 19.647 27.557 1.00 4.53 82 TYR A C 1
ATOM 634 O O . TYR A 1 82 ? 13.533 20.553 27.484 1.00 5.52 82 TYR A O 1
ATOM 643 N N . PRO A 1 83 ? 12.489 18.979 28.702 1.00 5.35 83 PRO A N 1
ATOM 644 C CA . PRO A 1 83 ? 13.286 19.391 29.860 1.00 5.46 83 PRO A CA 1
ATOM 645 C C . PRO A 1 83 ? 14.779 19.105 29.664 1.00 5.33 83 PRO A C 1
ATOM 646 O O . PRO A 1 83 ? 15.631 19.832 30.179 1.00 5.03 83 PRO A O 1
ATOM 650 N N . LEU A 1 84 ? 15.094 18.046 28.922 1.00 4.61 84 LEU A N 1
ATOM 651 C CA . LEU A 1 84 ? 16.488 17.698 28.673 1.00 4.97 84 LEU A CA 1
ATOM 652 C C . LEU A 1 84 ? 17.121 18.661 27.674 1.00 5.17 84 LEU A C 1
ATOM 653 O O . LEU A 1 84 ? 18.308 18.970 27.775 1.00 5.35 84 LEU A O 1
ATOM 658 N N . LEU A 1 85 ? 16.336 19.137 26.712 1.00 4.90 85 LEU A N 1
ATOM 659 C CA . LEU A 1 85 ? 16.856 20.103 25.752 1.00 5.47 85 LEU A CA 1
ATOM 660 C C . LEU A 1 85 ? 17.288 21.338 26.533 1.00 5.25 85 LEU A C 1
ATOM 661 O O . LEU A 1 85 ? 18.335 21.923 26.260 1.00 4.96 85 LEU A O 1
ATOM 666 N N . HIS A 1 86 ? 16.477 21.732 27.510 1.00 4.95 86 HIS A N 1
ATOM 667 C CA . HIS A 1 86 ? 16.804 22.902 28.310 1.00 4.90 86 HIS A CA 1
ATOM 668 C C . HIS A 1 86 ? 18.046 22.673 29.158 1.00 4.69 86 HIS A C 1
ATOM 669 O O . HIS A 1 86 ? 18.917 23.534 29.236 1.00 4.47 86 HIS A O 1
ATOM 676 N N . GLU A 1 87 ? 18.131 21.508 29.789 1.00 5.99 87 GLU A N 1
ATOM 677 C CA . GLU A 1 87 ? 19.283 21.202 30.625 1.00 6.86 87 GLU A CA 1
ATOM 678 C C . GLU A 1 87 ? 20.570 21.190 29.801 1.00 6.33 87 GLU A C 1
ATOM 679 O O . GLU A 1 87 ? 21.643 21.544 30.303 1.00 6.46 87 GLU A O 1
ATOM 685 N N . ALA A 1 88 ? 20.454 20.800 28.533 1.00 5.89 88 ALA A N 1
ATOM 686 C CA . ALA A 1 88 ? 21.600 20.745 27.635 1.00 7.27 88 ALA A CA 1
ATOM 687 C C . ALA A 1 88 ? 21.983 22.127 27.113 1.00 6.83 88 ALA A C 1
ATOM 688 O O . ALA A 1 88 ? 22.986 22.271 26.419 1.00 7.63 88 ALA A O 1
ATOM 690 N N . GLY A 1 89 ? 21.184 23.136 27.453 1.00 6.84 89 GLY A N 1
ATOM 691 C CA . GLY A 1 89 ? 21.456 24.492 27.006 1.00 7.39 89 GLY A CA 1
ATOM 692 C C . GLY A 1 89 ? 21.003 24.740 25.580 1.00 7.20 89 GLY A C 1
ATOM 693 O O . GLY A 1 89 ? 21.578 25.567 24.870 1.00 8.67 89 GLY A O 1
ATOM 694 N N . LEU A 1 90 ? 19.956 24.040 25.160 1.00 6.72 90 LEU A N 1
ATOM 695 C CA . LEU A 1 90 ? 19.465 24.185 23.797 1.00 6.44 90 LEU A CA 1
ATOM 696 C C . LEU A 1 90 ? 18.061 24.779 23.672 1.00 5.81 90 LEU A C 1
ATOM 697 O O . LEU A 1 90 ? 17.487 24.775 22.582 1.00 5.87 90 LEU A O 1
ATOM 702 N N . SER A 1 91 ? 17.512 25.293 24.769 1.00 5.27 91 SER A N 1
ATOM 703 C CA . SER A 1 91 ? 16.178 25.894 24.725 1.00 5.01 91 SER A CA 1
ATOM 704 C C . SER A 1 91 ? 15.962 26.941 25.814 1.00 5.02 91 SER A C 1
ATOM 705 O O . SER A 1 91 ? 16.687 26.979 26.812 1.00 5.91 91 SER A O 1
ATOM 708 N N . SER A 1 92 ? 14.946 27.776 25.618 1.00 4.58 92 SER A N 1
ATOM 709 C CA . SER A 1 92 ? 14.636 28.859 26.546 1.00 4.57 92 SER A CA 1
ATOM 710 C C . SER A 1 92 ? 13.960 28.463 27.852 1.00 5.68 92 SER A C 1
ATOM 711 O O . SER A 1 92 ? 14.056 29.190 28.844 1.00 6.71 92 SER A O 1
ATOM 714 N N . LYS A 1 93 ? 13.257 27.336 27.854 1.00 5.60 93 LYS A N 1
ATOM 715 C CA . LYS A 1 93 ? 12.597 26.863 29.065 1.00 6.18 93 LYS A CA 1
ATOM 716 C C . LYS A 1 93 ? 12.354 25.362 28.976 1.00 6.83 93 LYS A C 1
ATOM 717 O O . LYS A 1 93 ? 12.325 24.793 27.887 1.00 5.90 93 LYS A O 1
ATOM 723 N N . PRO A 1 94 ? 12.190 24.701 30.128 1.00 7.24 94 PRO A N 1
ATOM 724 C CA . PRO A 1 94 ? 11.960 23.256 30.246 1.00 8.52 94 PRO A CA 1
ATOM 725 C C . PRO A 1 94 ? 10.687 22.684 29.621 1.00 9.00 94 PRO A C 1
ATOM 726 O O . PRO A 1 94 ? 10.702 21.572 29.090 1.00 11.56 94 PRO A O 1
ATOM 730 N N . GLU A 1 95 ? 9.593 23.435 29.687 1.00 8.97 95 GLU A N 1
ATOM 731 C CA . GLU A 1 95 ? 8.312 22.962 29.167 1.00 9.56 95 GLU A CA 1
ATOM 732 C C . GLU A 1 95 ? 7.950 23.472 27.781 1.00 7.87 95 GLU A C 1
ATOM 733 O O . GLU A 1 95 ? 8.390 24.539 27.361 1.00 7.69 95 GLU A O 1
ATOM 739 N N . SER A 1 96 ? 7.126 22.695 27.086 1.00 6.37 96 SER A N 1
ATOM 740 C CA . SER A 1 96 ? 6.647 23.066 25.763 1.00 4.61 96 SER A CA 1
ATOM 741 C C . SER A 1 96 ? 5.127 22.985 25.771 1.00 4.74 96 SER A C 1
ATOM 742 O O . SER A 1 96 ? 4.547 21.930 26.052 1.00 5.61 96 SER A O 1
ATOM 745 N N . LEU A 1 97 ? 4.490 24.114 25.484 1.00 5.52 97 LEU A N 1
ATOM 746 C CA . LEU A 1 97 ? 3.039 24.205 25.435 1.00 6.01 97 LEU A CA 1
ATOM 747 C C . LEU A 1 97 ? 2.666 25.001 24.193 1.00 6.56 97 LEU A C 1
ATOM 748 O O . LEU A 1 97 ? 3.336 25.975 23.853 1.00 6.23 97 LEU A O 1
ATOM 753 N N . PRO A 1 98 ? 1.599 24.592 23.493 1.00 6.93 98 PRO A N 1
ATOM 754 C CA . PRO A 1 98 ? 1.207 25.336 22.295 1.00 7.03 98 PRO A CA 1
ATOM 755 C C . PRO A 1 98 ? 0.893 26.786 22.654 1.00 7.14 98 PRO A C 1
ATOM 756 O O . PRO A 1 98 ? 0.241 27.060 23.666 1.00 8.72 98 PRO A O 1
ATOM 760 N N . GLY A 1 99 ? 1.381 27.711 21.836 1.00 7.62 99 GLY A N 1
ATOM 761 C CA . GLY A 1 99 ? 1.132 29.118 22.089 1.00 7.63 99 GLY A CA 1
ATOM 762 C C . GLY A 1 99 ? 2.096 29.788 23.052 1.00 7.75 99 GLY A C 1
ATOM 763 O O . GLY A 1 99 ? 1.955 30.980 23.330 1.00 8.27 99 GLY A O 1
ATOM 764 N N . ASP A 1 100 ? 3.067 29.042 23.575 1.00 7.87 100 ASP A N 1
ATOM 765 C CA . ASP A 1 100 ? 4.033 29.624 24.502 1.00 7.55 100 ASP A CA 1
ATOM 766 C C . ASP A 1 100 ? 5.183 30.296 23.752 1.00 7.63 100 ASP A C 1
ATOM 767 O O . ASP A 1 100 ? 5.225 30.284 22.519 1.00 7.70 100 ASP A O 1
ATOM 772 N N . ASP A 1 101 ? 6.110 30.884 24.503 1.00 7.44 101 ASP A N 1
ATOM 773 C CA . ASP A 1 101 ? 7.250 31.568 23.905 1.00 7.62 101 ASP A CA 1
ATOM 774 C C . ASP A 1 101 ? 8.520 30.724 23.895 1.00 6.89 101 ASP A C 1
ATOM 775 O O . ASP A 1 101 ? 9.630 31.255 23.932 1.00 7.51 101 ASP A O 1
ATOM 780 N N . LEU A 1 102 ? 8.362 29.406 23.845 1.00 4.86 102 LEU A N 1
ATOM 781 C CA . LEU A 1 102 ? 9.519 28.517 23.820 1.00 4.43 102 LEU A CA 1
ATOM 782 C C . LEU A 1 102 ? 10.339 28.708 22.554 1.00 5.68 102 LEU A C 1
ATOM 783 O O . LEU A 1 102 ? 9.797 28.780 21.453 1.00 5.31 102 LEU A O 1
ATOM 788 N N . ARG A 1 103 ? 11.652 28.795 22.708 1.00 6.75 103 ARG A N 1
ATOM 789 C CA . ARG A 1 103 ? 12.505 28.907 21.543 1.00 7.59 103 ARG A CA 1
ATOM 790 C C . ARG A 1 103 ? 13.686 27.970 21.705 1.00 6.63 103 ARG A C 1
ATOM 791 O O . ARG A 1 103 ? 14.209 27.794 22.806 1.00 6.73 103 ARG A O 1
ATOM 799 N N . LEU A 1 104 ? 14.069 27.334 20.605 1.00 4.94 104 LEU A N 1
ATOM 800 C CA . LEU A 1 104 ? 15.187 26.404 20.608 1.00 4.32 104 LEU A CA 1
ATOM 801 C C . LEU A 1 104 ? 16.421 27.101 20.050 1.00 5.07 104 LEU A C 1
ATOM 802 O O . LEU A 1 104 ? 16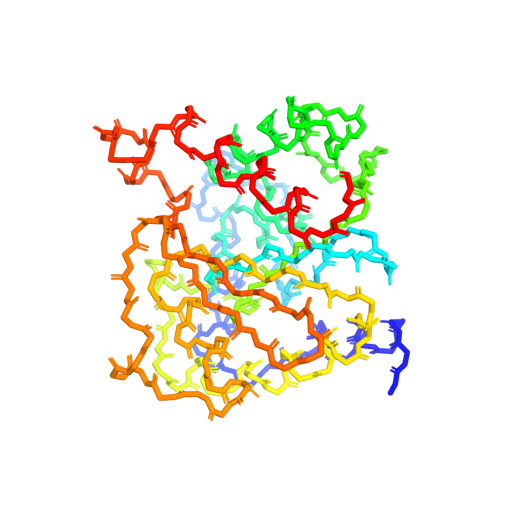.329 27.890 19.109 1.00 4.18 104 LEU A O 1
ATOM 807 N N . TYR A 1 105 ? 17.578 26.808 20.633 1.00 4.58 105 TYR A N 1
ATOM 808 C CA . TYR A 1 105 ? 18.817 27.434 20.193 1.00 5.62 105 TYR A CA 1
ATOM 809 C C . TYR A 1 105 ? 19.599 26.549 19.222 1.00 5.47 105 TYR A C 1
ATOM 810 O O . TYR A 1 105 ? 20.340 25.660 19.639 1.00 6.95 105 TYR A O 1
ATOM 819 N N . GLY A 1 106 ? 19.423 26.799 17.925 1.00 4.84 106 GLY A N 1
ATOM 820 C CA . GLY A 1 106 ? 20.123 26.037 16.904 1.00 4.60 106 GLY A CA 1
ATOM 821 C C . GLY A 1 106 ? 19.661 24.605 16.738 1.00 4.60 106 GLY A C 1
ATOM 822 O O . GLY A 1 106 ? 20.401 23.766 16.219 1.00 5.26 106 GLY A O 1
ATOM 823 N N . VAL A 1 107 ? 18.435 24.330 17.172 1.00 3.88 107 VAL A N 1
ATOM 824 C CA . VAL A 1 107 ? 17.852 22.994 17.094 1.00 3.69 107 VAL A CA 1
ATOM 825 C C . VAL A 1 107 ? 16.487 23.033 16.412 1.00 3.14 107 VAL A C 1
ATOM 826 O O . VAL A 1 107 ? 15.712 23.970 16.608 1.00 4.51 107 VAL A O 1
ATOM 830 N N . TYR A 1 108 ? 16.205 22.010 15.609 1.00 2.76 108 TYR A N 1
ATOM 831 C CA . TYR A 1 108 ? 14.926 21.902 14.906 1.00 2.75 108 TYR A CA 1
ATOM 832 C C . TYR A 1 108 ? 14.392 20.495 15.145 1.00 3.28 108 TYR A C 1
ATOM 833 O O . TYR A 1 108 ? 15.151 19.529 15.095 1.00 3.95 108 TYR A O 1
ATOM 842 N N . LEU A 1 109 ? 13.088 20.391 15.390 1.00 3.18 109 LEU A N 1
ATOM 843 C CA . LEU A 1 109 ? 12.443 19.112 15.671 1.00 4.88 109 LEU A CA 1
ATOM 844 C C . LEU A 1 109 ? 11.394 18.705 14.636 1.00 4.22 109 LEU A C 1
ATOM 845 O O . LEU A 1 109 ? 10.537 19.503 14.255 1.00 3.70 109 LEU A O 1
ATOM 850 N N . THR A 1 110 ? 11.466 17.460 14.181 1.00 4.74 110 THR A N 1
ATOM 851 C CA . THR A 1 110 ? 10.483 16.942 13.243 1.00 4.76 110 THR A CA 1
ATOM 852 C C . THR A 1 110 ? 10.499 15.410 13.284 1.00 4.12 110 THR A C 1
ATOM 853 O O . THR A 1 110 ? 11.051 14.825 14.218 1.00 2.99 110 THR A O 1
ATOM 857 N N . ALA A 1 111 ? 9.879 14.755 12.307 1.00 3.99 111 ALA A N 1
ATOM 858 C CA . ALA A 1 111 ? 9.832 13.294 12.307 1.00 5.00 111 ALA A CA 1
ATOM 859 C C . ALA A 1 111 ? 9.694 12.733 10.899 1.00 4.55 111 ALA A C 1
ATOM 860 O O . ALA A 1 111 ? 9.383 13.464 9.964 1.00 5.02 111 ALA A O 1
ATOM 862 N N . ALA A 1 112 ? 9.920 11.428 10.767 1.00 4.62 112 ALA A N 1
ATOM 863 C CA . ALA A 1 112 ? 9.844 10.743 9.479 1.00 4.07 112 ALA A CA 1
ATOM 864 C C . ALA A 1 112 ? 8.438 10.729 8.886 1.00 4.76 112 ALA A C 1
ATOM 865 O O . ALA A 1 112 ? 8.269 10.818 7.670 1.00 5.62 112 ALA A O 1
ATOM 867 N N . VAL A 1 113 ? 7.440 10.599 9.755 1.00 4.17 113 VAL A N 1
ATOM 868 C CA . VAL A 1 113 ? 6.040 10.581 9.352 1.00 4.48 113 VAL A CA 1
ATOM 869 C C . VAL A 1 113 ? 5.404 11.750 10.094 1.00 3.63 113 VAL A C 1
ATOM 870 O O . VAL A 1 113 ? 5.703 11.989 11.265 1.00 4.08 113 VAL A O 1
ATOM 874 N N . ARG A 1 114 ? 4.526 12.480 9.418 1.00 3.27 114 ARG A N 1
ATOM 875 C CA . ARG A 1 114 ? 3.951 13.669 10.022 1.00 3.20 114 ARG A CA 1
ATOM 876 C C . ARG A 1 114 ? 2.489 13.623 10.445 1.00 3.99 114 ARG A C 1
ATOM 877 O O . ARG A 1 114 ? 1.925 14.637 10.859 1.00 3.17 114 ARG A O 1
ATOM 885 N N . CYS A 1 115 ? 1.886 12.438 10.361 1.00 4.36 115 CYS A N 1
ATOM 886 C CA . CYS A 1 115 ? 0.507 12.244 10.787 1.00 4.40 115 CYS A CA 1
ATOM 887 C C . CYS A 1 115 ? 0.489 11.092 11.778 1.00 4.80 115 CYS A C 1
ATOM 888 O O . CYS A 1 115 ? 1.181 10.092 11.592 1.00 5.60 115 CYS A O 1
ATOM 891 N N . ALA A 1 116 ? -0.301 11.245 12.833 1.00 4.94 116 ALA A N 1
ATOM 892 C CA . ALA A 1 116 ? -0.398 10.236 13.879 1.00 5.07 116 ALA A CA 1
ATOM 893 C C . ALA A 1 116 ? -0.866 8.871 13.383 1.00 5.45 116 ALA A C 1
ATOM 894 O O . ALA A 1 116 ? -1.952 8.742 12.828 1.00 5.62 116 ALA A O 1
ATOM 896 N N . PRO A 1 117 ? -0.034 7.835 13.568 1.00 5.93 117 PRO A N 1
ATOM 897 C CA . PRO A 1 117 ? -0.412 6.489 13.130 1.00 6.92 117 PRO A CA 1
ATOM 898 C C . PRO A 1 117 ? -0.859 5.614 14.297 1.00 7.76 117 PRO A C 1
ATOM 899 O O . PRO A 1 117 ? -0.422 5.798 15.432 1.00 7.48 117 PRO A O 1
ATOM 903 N N . PRO A 1 118 ? -1.746 4.649 14.029 1.00 9.15 118 PRO A N 1
ATOM 904 C CA . PRO A 1 118 ? -2.215 3.761 15.095 1.00 9.88 118 PRO A CA 1
ATOM 905 C C . PRO A 1 118 ? -1.015 3.074 15.748 1.00 11.62 118 PRO A C 1
ATOM 906 O O . PRO A 1 118 ? -0.047 2.723 15.067 1.00 11.45 118 PRO A O 1
ATOM 910 N N . LYS A 1 119 ? -1.080 2.892 17.064 1.00 13.15 119 LYS A N 1
ATOM 911 C CA . LYS A 1 119 ? -0.009 2.240 17.812 1.00 14.76 119 LYS A CA 1
ATOM 912 C C . LYS A 1 119 ? 1.346 2.931 17.649 1.00 14.79 119 LYS A C 1
ATOM 913 O O . LYS A 1 119 ? 2.389 2.360 17.986 1.00 14.98 119 LYS A O 1
ATOM 919 N N . ASN A 1 120 ? 1.320 4.164 17.150 1.00 13.78 120 ASN A N 1
ATOM 920 C CA . ASN A 1 120 ? 2.527 4.946 16.910 1.00 14.00 120 ASN A CA 1
ATOM 921 C C . ASN A 1 120 ? 3.455 4.183 15.978 1.00 13.23 120 ASN A C 1
ATOM 922 O O . ASN A 1 120 ? 4.674 4.314 16.056 1.00 13.96 120 ASN A O 1
ATOM 927 N N . LYS A 1 121 ? 2.862 3.387 15.094 1.00 12.09 121 LYS A N 1
ATOM 928 C CA . LYS A 1 121 ? 3.635 2.583 14.152 1.00 11.87 121 LYS A CA 1
ATOM 929 C C . LYS A 1 121 ? 3.179 2.766 12.698 1.00 10.66 121 LYS A C 1
ATOM 930 O O . LYS A 1 121 ? 2.203 2.159 12.256 1.00 10.59 121 LYS A O 1
ATOM 936 N N . PRO A 1 122 ? 3.872 3.632 11.941 1.00 8.63 122 PRO A N 1
ATOM 937 C CA . PRO A 1 122 ? 3.518 3.868 10.540 1.00 8.75 122 PRO A CA 1
ATOM 938 C C . PRO A 1 122 ? 3.949 2.661 9.718 1.00 8.04 122 PRO A C 1
ATOM 939 O O . PRO A 1 122 ? 4.811 1.892 10.147 1.00 8.07 122 PRO A O 1
ATOM 943 N N . THR A 1 123 ? 3.343 2.482 8.551 1.00 7.66 123 THR A N 1
ATOM 944 C CA . THR A 1 123 ? 3.695 1.358 7.686 1.00 7.79 123 THR A CA 1
ATOM 945 C C . THR A 1 123 ? 4.822 1.780 6.753 1.00 7.70 123 THR A C 1
ATOM 946 O O . THR A 1 123 ? 5.117 2.969 6.627 1.00 7.51 123 THR A O 1
ATOM 950 N N . PRO A 1 124 ? 5.479 0.811 6.094 1.00 8.68 124 PRO A N 1
ATOM 951 C CA . PRO A 1 124 ? 6.563 1.172 5.180 1.00 8.00 124 PRO A CA 1
ATOM 952 C C . PRO A 1 124 ? 6.036 2.089 4.075 1.00 7.29 124 PRO A C 1
ATOM 953 O O . PRO A 1 124 ? 6.728 3.007 3.630 1.00 6.76 124 PRO A O 1
ATOM 957 N N . GLU A 1 125 ? 4.802 1.842 3.642 1.00 7.50 125 GLU A N 1
ATOM 958 C CA . GLU A 1 125 ? 4.194 2.652 2.593 1.00 8.61 125 GLU A CA 1
ATOM 959 C C . GLU A 1 125 ? 3.991 4.092 3.048 1.00 7.95 125 GLU A C 1
ATOM 960 O O . GLU A 1 125 ? 4.215 5.028 2.282 1.00 7.15 125 GLU A O 1
ATOM 966 N N . GLU A 1 126 ? 3.564 4.268 4.294 1.00 7.01 126 GLU A N 1
ATOM 967 C CA . GLU A 1 126 ? 3.356 5.606 4.834 1.00 7.14 126 GLU A CA 1
ATOM 968 C C . GLU A 1 126 ? 4.712 6.304 4.964 1.00 5.98 126 GLU A C 1
ATOM 969 O O . GLU A 1 126 ? 4.847 7.487 4.643 1.00 5.91 126 GLU A O 1
ATOM 975 N N . LEU A 1 127 ? 5.718 5.565 5.417 1.00 5.72 127 LEU A N 1
ATOM 976 C CA . LEU A 1 127 ? 7.062 6.118 5.551 1.00 5.42 127 LEU A CA 1
ATOM 977 C C . LEU A 1 127 ? 7.598 6.555 4.191 1.00 6.04 127 LEU A C 1
ATOM 978 O O . LEU A 1 127 ? 8.216 7.612 4.071 1.00 6.65 127 LEU A O 1
ATOM 983 N N . ARG A 1 128 ? 7.359 5.746 3.162 1.00 6.34 128 ARG A N 1
ATOM 984 C CA . ARG A 1 128 ? 7.835 6.088 1.830 1.00 7.88 128 ARG A CA 1
ATOM 985 C C . ARG A 1 128 ? 7.114 7.321 1.303 1.00 6.95 128 ARG A C 1
ATOM 986 O O . ARG A 1 128 ? 7.697 8.137 0.587 1.00 7.67 128 ARG A O 1
ATOM 994 N N . ALA A 1 129 ? 5.847 7.462 1.668 1.00 6.91 129 ALA A N 1
ATOM 995 C CA . ALA A 1 129 ? 5.059 8.601 1.228 1.00 5.62 129 ALA A CA 1
ATOM 996 C C . ALA A 1 129 ? 5.521 9.914 1.853 1.00 5.28 129 ALA A C 1
ATOM 997 O O . ALA A 1 129 ? 5.728 10.900 1.148 1.00 5.81 129 ALA A O 1
ATOM 999 N N . CYS A 1 130 ? 5.699 9.923 3.170 1.00 5.13 130 CYS A N 1
ATOM 1000 C CA . CYS A 1 130 ? 6.091 11.147 3.855 1.00 4.54 130 CYS A CA 1
ATOM 1001 C C . CYS A 1 130 ? 7.524 11.577 3.578 1.00 4.32 130 CYS A C 1
ATOM 1002 O O . CYS A 1 130 ? 7.910 12.702 3.903 1.00 4.37 130 CYS A O 1
ATOM 1005 N N . ALA A 1 131 ? 8.307 10.691 2.972 1.00 4.70 131 ALA A N 1
ATOM 1006 C CA . ALA A 1 131 ? 9.689 11.024 2.649 1.00 4.35 131 ALA A CA 1
ATOM 1007 C C . ALA A 1 131 ? 9.737 12.243 1.727 1.00 4.31 131 ALA A C 1
ATOM 1008 O O . ALA A 1 131 ? 10.742 12.951 1.683 1.00 4.00 131 ALA A O 1
ATOM 1010 N N . ARG A 1 132 ? 8.658 12.493 0.988 1.00 4.64 132 ARG A N 1
ATOM 1011 C CA . ARG A 1 132 ? 8.638 13.647 0.092 1.00 4.87 132 ARG A CA 1
ATOM 1012 C C . ARG A 1 132 ? 8.678 14.936 0.909 1.00 5.04 132 ARG A C 1
ATOM 1013 O O . ARG A 1 132 ? 9.226 15.949 0.467 1.00 4.28 132 ARG A O 1
ATOM 1021 N N . TRP A 1 133 ? 8.103 14.890 2.106 1.00 4.27 133 TRP A N 1
ATOM 1022 C CA . TRP A 1 133 ? 8.090 16.051 2.983 1.00 4.26 133 TRP A CA 1
ATOM 1023 C C . TRP A 1 133 ? 9.420 16.180 3.719 1.00 4.06 133 TRP A C 1
ATOM 1024 O O . TRP A 1 133 ? 9.838 17.279 4.077 1.00 4.58 133 TRP A O 1
ATOM 1035 N N . THR A 1 134 ? 10.090 15.055 3.936 1.00 4.00 134 THR A N 1
ATOM 1036 C CA . THR A 1 134 ? 11.395 15.083 4.580 1.00 4.08 134 THR A CA 1
ATOM 1037 C C . THR A 1 134 ? 12.352 15.790 3.621 1.00 4.53 134 THR A C 1
ATOM 1038 O O . THR A 1 134 ? 13.216 16.557 4.047 1.00 3.88 134 THR A O 1
ATOM 1042 N N . GLU A 1 135 ? 12.183 15.545 2.322 1.00 4.02 135 GLU A N 1
ATOM 1043 C CA . GLU A 1 135 ? 13.031 16.191 1.323 1.00 5.72 135 GLU A CA 1
ATOM 1044 C C . GLU A 1 135 ? 12.819 17.700 1.373 1.00 5.21 135 GLU A C 1
ATOM 1045 O O . GLU A 1 135 ? 13.778 18.470 1.417 1.00 6.08 135 GLU A O 1
ATOM 1051 N N . VAL A 1 136 ? 11.561 18.124 1.373 1.00 4.98 136 VAL A N 1
ATOM 1052 C CA . VAL A 1 136 ? 11.256 19.548 1.416 1.00 5.34 136 VAL A CA 1
ATOM 1053 C C . V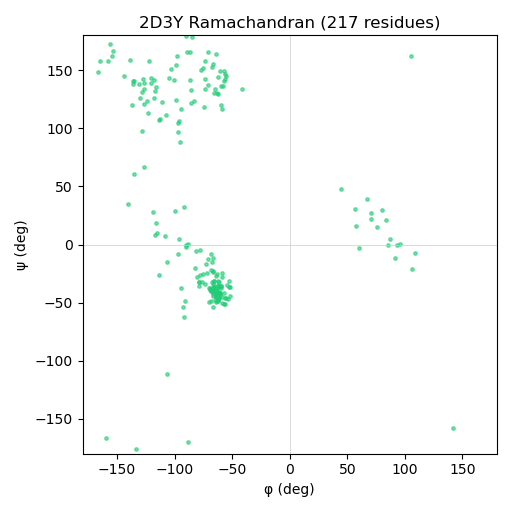AL A 1 136 ? 11.717 20.194 2.719 1.00 5.37 136 VAL A C 1
ATOM 1054 O O . VAL A 1 136 ? 12.365 21.242 2.709 1.00 5.77 136 VAL A O 1
ATOM 1058 N N . GLU A 1 137 ? 11.392 19.561 3.841 1.00 4.96 137 GLU A N 1
ATOM 1059 C CA . GLU A 1 137 ? 11.737 20.107 5.146 1.00 5.87 137 GLU A CA 1
ATOM 1060 C C . GLU A 1 137 ? 13.236 20.195 5.400 1.00 5.80 137 GLU A C 1
ATOM 1061 O O . GLU A 1 137 ? 13.725 21.215 5.887 1.00 4.67 137 GLU A O 1
ATOM 1067 N N . LEU A 1 138 ? 13.979 19.145 5.073 1.00 5.37 138 LEU A N 1
ATOM 1068 C CA . LEU A 1 138 ? 15.418 19.208 5.296 1.00 6.38 138 LEU A CA 1
ATOM 1069 C C . LEU A 1 138 ? 16.075 20.161 4.299 1.00 6.37 138 LEU A C 1
ATOM 1070 O O . LEU A 1 138 ? 17.144 20.709 4.568 1.00 5.65 138 LEU A O 1
ATOM 1075 N N . GLY A 1 139 ? 15.429 20.362 3.153 1.00 5.27 139 GLY A N 1
ATOM 1076 C CA . GLY A 1 139 ? 15.961 21.277 2.156 1.00 7.15 139 GLY A CA 1
ATOM 1077 C C . GLY A 1 139 ? 15.946 22.713 2.658 1.00 7.68 139 GLY A C 1
ATOM 1078 O O . GLY A 1 139 ? 16.708 23.558 2.186 1.00 8.81 139 GLY A O 1
ATOM 1079 N N . LEU A 1 140 ? 15.075 22.991 3.623 1.00 7.32 140 LEU A N 1
ATOM 1080 C CA . LEU A 1 140 ? 14.963 24.325 4.198 1.00 7.17 140 LEU A CA 1
ATOM 1081 C C . LEU A 1 140 ? 15.917 24.545 5.369 1.00 8.10 140 LEU A C 1
ATOM 1082 O O . LEU A 1 140 ? 15.933 25.622 5.967 1.00 9.18 140 LEU A O 1
ATOM 1087 N N . LEU A 1 141 ? 16.712 23.526 5.689 1.00 7.43 141 LEU A N 1
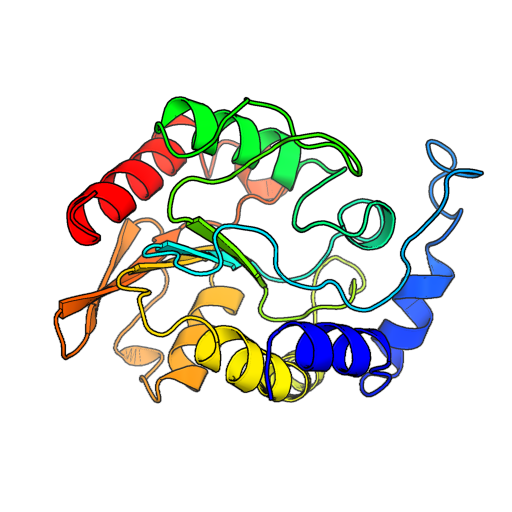ATOM 1088 C CA . LEU A 1 141 ? 17.664 23.602 6.798 1.00 8.21 141 LEU A CA 1
ATOM 1089 C C . LEU A 1 141 ? 19.068 23.224 6.326 1.00 7.98 141 LEU A C 1
ATOM 1090 O O . LEU A 1 141 ? 19.634 22.216 6.748 1.00 7.60 141 LEU A O 1
ATOM 1095 N N . PRO A 1 142 ? 19.662 24.054 5.456 1.00 8.41 142 PRO A N 1
ATOM 1096 C CA . PRO A 1 142 ? 21.000 23.809 4.914 1.00 9.17 142 PRO A CA 1
ATOM 1097 C C . PRO A 1 142 ? 22.161 23.907 5.893 1.00 9.50 142 PRO A C 1
ATOM 1098 O O . PRO A 1 142 ? 23.263 23.441 5.595 1.00 10.65 142 PRO A O 1
ATOM 1102 N N . GLU A 1 143 ? 21.918 24.498 7.057 1.00 9.24 143 GLU A N 1
ATOM 1103 C CA . GLU A 1 143 ? 22.972 24.666 8.051 1.00 9.71 143 GLU A CA 1
ATOM 1104 C C . GLU A 1 143 ? 23.097 23.505 9.032 1.00 8.64 143 GLU A C 1
ATOM 1105 O O . GLU A 1 143 ? 23.977 23.513 9.892 1.00 8.78 143 GLU A O 1
ATOM 1111 N N . VAL A 1 144 ? 22.226 22.510 8.913 1.00 6.98 144 VAL A N 1
ATOM 1112 C CA . VAL A 1 144 ? 22.292 21.366 9.818 1.00 6.51 144 VAL A CA 1
ATOM 1113 C C . VAL A 1 144 ? 23.600 20.599 9.655 1.00 6.88 144 VAL A C 1
ATOM 1114 O O . VAL A 1 144 ? 24.006 20.258 8.541 1.00 8.07 144 VAL A O 1
ATOM 1118 N N . ARG A 1 145 ? 24.253 20.335 10.781 1.00 5.57 145 ARG A N 1
ATOM 1119 C CA . ARG A 1 145 ? 25.515 19.612 10.800 1.00 6.14 145 ARG A CA 1
ATOM 1120 C C . ARG A 1 145 ? 25.360 18.261 11.493 1.00 5.59 145 ARG A C 1
ATOM 1121 O O . ARG A 1 145 ? 26.113 17.326 11.219 1.00 6.15 145 ARG A O 1
ATOM 1129 N N . VAL A 1 146 ? 24.382 18.164 12.387 1.00 4.19 146 VAL A N 1
ATOM 1130 C CA . VAL A 1 146 ? 24.139 16.931 13.125 1.00 4.63 146 VAL A CA 1
ATOM 1131 C C . VAL A 1 146 ? 22.674 16.506 13.067 1.00 4.03 146 VAL A C 1
ATOM 1132 O O . VAL A 1 146 ? 21.776 17.288 13.393 1.00 4.00 146 VAL A O 1
ATOM 1136 N N . TYR A 1 147 ? 22.441 15.268 12.638 1.00 4.92 147 TYR A N 1
ATOM 1137 C CA . TYR A 1 147 ? 21.094 14.714 12.572 1.00 3.94 147 TYR A CA 1
ATOM 1138 C C . TYR A 1 147 ? 21.010 13.634 13.639 1.00 4.82 147 TYR A C 1
ATOM 1139 O O . TYR A 1 147 ? 21.802 12.690 13.641 1.00 5.65 147 TYR A O 1
ATOM 1148 N N . VAL A 1 148 ? 20.058 13.781 14.551 1.00 3.65 148 VAL A N 1
ATOM 1149 C CA . VAL A 1 148 ? 19.889 12.812 15.624 1.00 3.96 148 VAL A CA 1
ATOM 1150 C C . VAL A 1 148 ? 18.641 11.976 15.381 1.00 4.91 148 VAL A C 1
ATOM 1151 O O . VAL A 1 148 ? 17.524 12.484 15.442 1.00 4.45 148 VAL A O 1
ATOM 1155 N N . ALA A 1 149 ? 18.844 10.696 15.091 1.00 3.85 149 ALA A N 1
ATOM 1156 C CA . ALA A 1 149 ? 17.739 9.782 14.837 1.00 4.77 149 ALA A CA 1
ATOM 1157 C C . ALA A 1 149 ? 17.218 9.206 16.149 1.00 6.06 149 ALA A C 1
ATOM 1158 O O . ALA A 1 149 ? 17.964 8.586 16.909 1.00 5.40 149 ALA A O 1
ATOM 1160 N N . LEU A 1 150 ? 15.936 9.427 16.418 1.00 6.04 150 LEU A N 1
ATOM 1161 C CA . LEU A 1 150 ? 15.322 8.910 17.632 1.00 6.25 150 LEU A CA 1
ATOM 1162 C C . LEU A 1 150 ? 14.642 7.586 17.303 1.00 6.08 150 LEU A C 1
ATOM 1163 O O . LEU A 1 150 ? 13.464 7.548 16.948 1.00 7.13 150 LEU A O 1
ATOM 1168 N N . GLY A 1 151 ? 15.402 6.501 17.405 1.00 6.79 151 GLY A N 1
ATOM 1169 C CA . GLY A 1 151 ? 14.858 5.189 17.111 1.00 6.22 151 GLY A CA 1
ATOM 1170 C C . GLY A 1 151 ? 15.330 4.626 15.786 1.00 7.56 151 GLY A C 1
ATOM 1171 O O . GLY A 1 151 ? 15.809 5.363 14.919 1.00 7.25 151 GLY A O 1
ATOM 1172 N N . ARG A 1 152 ? 15.182 3.314 15.633 1.00 7.65 152 ARG A N 1
ATOM 1173 C CA . ARG A 1 152 ? 15.600 2.607 14.425 1.00 7.31 152 ARG A CA 1
ATOM 1174 C C . ARG A 1 152 ? 14.897 3.054 13.147 1.00 7.13 152 ARG A C 1
ATOM 1175 O O . ARG A 1 152 ? 15.541 3.240 12.117 1.00 7.12 152 ARG A O 1
ATOM 1183 N N . ILE A 1 153 ? 13.579 3.219 13.203 1.00 6.43 153 ILE A N 1
ATOM 1184 C CA . ILE A 1 153 ? 12.839 3.631 12.016 1.00 6.85 153 ILE A CA 1
ATOM 1185 C C . ILE A 1 153 ? 13.253 5.025 11.547 1.00 6.71 153 ILE A C 1
ATOM 1186 O O . ILE A 1 153 ? 13.404 5.260 10.344 1.00 7.16 153 ILE A O 1
ATOM 1191 N N . ALA A 1 154 ? 13.433 5.947 12.491 1.00 5.97 154 ALA A N 1
ATOM 1192 C CA . ALA A 1 154 ? 13.857 7.302 12.147 1.00 5.60 154 ALA A CA 1
ATOM 1193 C C . ALA A 1 154 ? 15.244 7.254 11.510 1.00 6.04 154 ALA A C 1
ATOM 1194 O O . ALA A 1 154 ? 15.523 7.971 10.547 1.00 4.97 154 ALA A O 1
ATOM 1196 N N . LEU A 1 155 ? 16.119 6.409 12.046 1.00 4.64 155 LEU A N 1
ATOM 1197 C CA . LEU A 1 155 ? 17.462 6.292 11.489 1.00 4.63 155 LEU A CA 1
ATOM 1198 C C . LEU A 1 155 ? 17.394 5.797 10.049 1.00 4.92 155 LEU A C 1
ATOM 1199 O O . LEU A 1 155 ? 18.044 6.353 9.165 1.00 4.94 155 LEU A O 1
ATOM 1204 N N . GLU A 1 156 ? 16.601 4.756 9.818 1.00 5.10 156 GLU A N 1
ATOM 1205 C CA . GLU A 1 156 ? 16.460 4.200 8.480 1.00 5.24 156 GLU A CA 1
ATOM 1206 C C . GLU A 1 156 ? 15.878 5.217 7.505 1.00 5.65 156 GLU A C 1
ATOM 1207 O O . GLU A 1 156 ? 16.211 5.206 6.325 1.00 5.81 156 GLU A O 1
ATOM 1213 N N . ALA A 1 157 ? 15.019 6.104 7.995 1.00 5.02 157 ALA A N 1
ATOM 1214 C CA . ALA A 1 157 ? 14.446 7.127 7.129 1.00 5.36 157 ALA A CA 1
ATOM 1215 C C . ALA A 1 157 ? 15.549 8.104 6.712 1.00 5.69 157 ALA A C 1
ATOM 1216 O O . ALA A 1 157 ? 15.602 8.541 5.560 1.00 6.00 157 ALA A O 1
ATOM 1218 N N . LEU A 1 158 ? 16.430 8.448 7.649 1.00 5.57 158 LEU A N 1
ATOM 1219 C CA . LEU A 1 158 ? 17.528 9.361 7.342 1.00 5.49 158 LEU A CA 1
ATOM 1220 C C . LEU A 1 158 ? 18.525 8.691 6.401 1.00 5.97 158 LEU A C 1
ATOM 1221 O O . LEU A 1 158 ? 19.055 9.332 5.490 1.00 5.71 158 LEU A O 1
ATOM 1226 N N . LEU A 1 159 ? 18.781 7.404 6.618 1.00 5.81 159 LEU A N 1
ATOM 1227 C CA . LEU A 1 159 ? 19.704 6.681 5.751 1.00 5.83 159 LEU A CA 1
ATOM 1228 C C . LEU A 1 159 ? 19.174 6.686 4.321 1.00 6.38 159 LEU A C 1
ATOM 1229 O O . LEU A 1 159 ? 19.929 6.894 3.375 1.00 6.46 159 LEU A O 1
ATOM 1234 N N . ALA A 1 160 ? 17.872 6.465 4.164 1.00 4.99 160 ALA A N 1
ATOM 1235 C CA . ALA A 1 160 ? 17.274 6.446 2.835 1.00 6.06 160 ALA A CA 1
ATOM 1236 C C . ALA A 1 160 ? 17.391 7.824 2.192 1.00 6.58 160 ALA A C 1
ATOM 1237 O O . ALA A 1 160 ? 17.712 7.944 1.011 1.00 7.30 160 ALA A O 1
ATOM 1239 N N . HIS A 1 161 ? 17.137 8.866 2.978 1.00 6.72 161 HIS A N 1
ATOM 1240 C CA . HIS A 1 161 ? 17.214 10.231 2.472 1.00 5.47 161 HIS A CA 1
ATOM 1241 C C . HIS A 1 161 ? 18.607 10.576 1.945 1.00 6.18 161 HIS A C 1
ATOM 1242 O O . HIS A 1 161 ? 18.740 11.287 0.949 1.00 7.10 161 HIS A O 1
ATOM 1249 N N . PHE A 1 162 ? 19.641 10.077 2.615 1.00 5.25 162 PHE A N 1
ATOM 1250 C CA . PHE A 1 162 ? 21.010 10.370 2.202 1.00 5.97 162 PHE A CA 1
ATOM 1251 C C . PHE A 1 162 ? 21.655 9.303 1.328 1.00 6.28 162 PHE A C 1
ATOM 1252 O O . PHE A 1 162 ? 22.829 9.414 0.987 1.00 6.48 162 PHE A O 1
ATOM 1260 N N . GLY A 1 163 ? 20.888 8.282 0.959 1.00 5.06 163 GLY A N 1
ATOM 1261 C CA . GLY A 1 163 ? 21.417 7.224 0.110 1.00 5.70 163 GLY A CA 1
ATOM 1262 C C . GLY A 1 163 ? 22.483 6.383 0.781 1.00 5.97 163 GLY A C 1
ATOM 1263 O O . GLY A 1 163 ? 23.467 5.993 0.146 1.00 8.54 163 GLY A O 1
ATOM 1264 N N . LEU A 1 164 ? 22.278 6.102 2.066 1.00 5.69 164 LEU A N 1
ATOM 1265 C CA . LEU A 1 164 ? 23.206 5.309 2.869 1.00 6.65 164 LEU A CA 1
ATOM 1266 C C . LEU A 1 164 ? 22.674 3.898 3.116 1.00 7.13 164 LEU A C 1
ATOM 1267 O O . LEU A 1 164 ? 21.478 3.704 3.318 1.00 7.64 164 LEU A O 1
ATOM 1272 N N . ARG A 1 165 ? 23.579 2.921 3.116 1.00 7.93 165 ARG A N 1
ATOM 1273 C CA . ARG A 1 165 ? 23.225 1.515 3.321 1.00 10.21 165 ARG A CA 1
ATOM 1274 C C . ARG A 1 165 ? 22.866 1.176 4.769 1.00 9.32 165 ARG A C 1
ATOM 1275 O O . ARG A 1 165 ? 23.580 1.555 5.696 1.00 9.49 165 ARG A O 1
ATOM 1283 N N . LYS A 1 166 ? 21.771 0.447 4.963 1.00 9.71 166 LYS A N 1
ATOM 1284 C CA . LYS A 1 166 ? 21.368 0.056 6.310 1.00 10.16 166 LYS A CA 1
ATOM 1285 C C . LYS A 1 166 ? 22.461 -0.791 6.954 1.00 10.23 166 LYS A C 1
ATOM 1286 O O . LYS A 1 166 ? 22.777 -0.627 8.131 1.00 10.21 166 LYS A O 1
ATOM 1292 N N . SER A 1 167 ? 23.034 -1.694 6.162 1.00 11.01 167 SER A N 1
ATOM 1293 C CA . SER A 1 167 ? 24.082 -2.598 6.630 1.00 11.15 167 SER A CA 1
ATOM 1294 C C . SER A 1 167 ? 25.273 -1.909 7.287 1.00 10.17 167 SER A C 1
ATOM 1295 O O . SER A 1 167 ? 25.727 -2.322 8.357 1.00 9.38 167 SER A O 1
ATOM 1298 N N . ALA A 1 168 ? 25.772 -0.860 6.641 1.00 8.83 168 ALA A N 1
ATOM 1299 C CA . ALA A 1 168 ? 26.935 -0.123 7.118 1.00 8.14 168 ALA A CA 1
ATOM 1300 C C . ALA A 1 168 ? 26.656 0.901 8.206 1.00 7.10 168 ALA A C 1
ATOM 1301 O O . ALA A 1 168 ? 27.586 1.505 8.731 1.00 7.73 168 ALA A O 1
ATOM 1303 N N . HIS A 1 169 ? 25.383 1.105 8.537 1.00 7.12 169 HIS A N 1
ATOM 1304 C CA . HIS A 1 169 ? 25.013 2.066 9.571 1.00 6.67 169 HIS A CA 1
ATOM 1305 C C . HIS A 1 169 ? 23.969 1.453 10.497 1.00 7.87 169 HIS A C 1
ATOM 1306 O O . HIS A 1 169 ? 22.854 1.961 10.620 1.00 7.98 169 HIS A O 1
ATOM 1313 N N . PRO A 1 170 ? 24.327 0.354 11.172 1.00 8.31 170 PRO A N 1
ATOM 1314 C CA . PRO A 1 170 ? 23.416 -0.333 12.087 1.00 8.97 170 PRO A CA 1
ATOM 1315 C C . PRO A 1 170 ? 22.878 0.539 13.210 1.00 8.35 170 PRO A C 1
ATOM 1316 O O . PRO A 1 170 ? 23.539 1.472 13.665 1.00 9.37 170 PRO A O 1
ATOM 1320 N N . PHE A 1 171 ? 21.667 0.232 13.657 1.00 8.73 171 PHE A N 1
ATOM 1321 C CA . PHE A 1 171 ? 21.086 0.998 14.740 1.00 8.63 171 PHE A CA 1
ATOM 1322 C C . PHE A 1 171 ? 21.489 0.486 16.110 1.00 9.51 171 PHE A C 1
ATOM 1323 O O . PHE A 1 171 ? 21.445 -0.711 16.388 1.00 10.86 171 PHE A O 1
ATOM 1331 N N . ARG A 1 172 ? 21.883 1.421 16.961 1.00 9.75 172 ARG A N 1
ATOM 1332 C CA . ARG A 1 172 ? 22.234 1.127 18.335 1.00 9.42 172 ARG A CA 1
ATOM 1333 C C . ARG A 1 172 ? 22.282 2.475 19.027 1.00 8.30 172 ARG A C 1
ATOM 1334 O O . ARG A 1 172 ? 22.586 3.493 18.403 1.00 7.54 172 ARG A O 1
ATOM 1342 N N . HIS A 1 173 ? 21.946 2.497 20.307 1.00 8.19 173 HIS A N 1
ATOM 1343 C CA . HIS A 1 173 ? 21.981 3.749 21.028 1.00 6.82 173 HIS A CA 1
ATOM 1344 C C . HIS A 1 173 ? 23.425 4.206 21.105 1.00 7.99 173 HIS A C 1
ATOM 1345 O O . HIS A 1 173 ? 24.306 3.427 21.470 1.00 8.88 173 HIS A O 1
ATOM 1352 N N . GLY A 1 174 ? 23.668 5.464 20.750 1.00 7.92 174 GLY A N 1
ATOM 1353 C CA . GLY A 1 174 ? 25.017 5.994 20.809 1.00 7.73 174 GLY A CA 1
ATOM 1354 C C . GLY A 1 174 ? 25.817 5.886 19.523 1.00 7.24 174 GLY A C 1
ATOM 1355 O O . GLY A 1 174 ? 26.968 6.315 19.474 1.00 9.53 174 GLY A O 1
ATOM 1356 N N . ALA A 1 175 ? 25.224 5.316 18.483 1.00 7.76 175 ALA A N 1
ATOM 1357 C CA . ALA A 1 175 ? 25.922 5.183 17.211 1.00 7.50 175 ALA A CA 1
ATOM 1358 C C . ALA A 1 175 ? 26.253 6.557 16.644 1.00 7.71 175 ALA A C 1
ATOM 1359 O O . ALA A 1 175 ? 25.483 7.504 16.794 1.00 6.89 175 ALA A O 1
ATOM 1361 N N . HIS A 1 176 ? 27.411 6.662 16.004 1.00 7.24 176 HIS A N 1
ATOM 1362 C CA . HIS A 1 176 ? 27.843 7.916 15.401 1.00 6.91 176 HIS A CA 1
ATOM 1363 C C . HIS A 1 176 ? 28.446 7.642 14.031 1.00 6.36 176 HIS A C 1
ATOM 1364 O O . HIS A 1 176 ? 29.422 6.904 13.913 1.00 7.63 176 HIS A O 1
ATOM 1371 N N . TYR A 1 177 ? 27.856 8.241 13.000 1.00 5.34 177 TYR A N 1
ATOM 1372 C CA . TYR A 1 177 ? 28.324 8.060 11.633 1.00 6.43 177 TYR A CA 1
ATOM 1373 C C . TYR A 1 177 ? 28.665 9.389 10.970 1.00 5.80 177 TYR A C 1
ATOM 1374 O O . TYR A 1 177 ? 27.788 10.206 10.710 1.00 6.51 177 TYR A O 1
ATOM 1383 N N . PRO A 1 178 ? 29.954 9.615 10.682 1.00 6.86 178 PRO A N 1
ATOM 1384 C CA . PRO A 1 178 ? 30.385 10.860 10.041 1.00 6.98 178 PRO A CA 1
ATOM 1385 C C . PRO A 1 178 ? 29.989 10.869 8.567 1.00 7.41 178 PRO A C 1
ATOM 1386 O O . PRO A 1 178 ? 30.041 9.835 7.898 1.00 9.08 178 PRO A O 1
ATOM 1390 N N . LEU A 1 179 ? 29.586 12.034 8.070 1.00 7.01 179 LEU A N 1
ATOM 1391 C CA . LEU A 1 179 ? 29.188 12.178 6.675 1.00 8.10 179 LEU A CA 1
ATOM 1392 C C . LEU A 1 179 ? 30.049 13.236 5.998 1.00 8.60 179 LEU A C 1
ATOM 1393 O O . LEU A 1 179 ? 30.634 14.089 6.662 1.00 7.87 179 LEU A O 1
ATOM 1398 N N . PRO A 1 180 ? 30.142 13.194 4.662 1.00 8.04 180 PRO A N 1
ATOM 1399 C CA . PRO A 1 180 ? 30.948 14.177 3.930 1.00 7.73 180 PRO A CA 1
ATOM 1400 C C . PRO A 1 180 ? 30.540 15.616 4.251 1.00 7.70 180 PRO A C 1
ATOM 1401 O O . PRO A 1 180 ? 29.366 15.899 4.475 1.00 8.44 180 PRO A O 1
ATOM 1405 N N . GLY A 1 181 ? 31.514 16.519 4.276 1.00 6.54 181 GLY A N 1
ATOM 1406 C CA . GLY A 1 181 ? 31.215 17.913 4.557 1.00 7.35 181 GLY A CA 1
ATOM 1407 C C . GLY A 1 181 ? 31.111 18.254 6.031 1.00 8.19 181 GLY A C 1
ATOM 1408 O O . GLY A 1 181 ? 30.498 19.256 6.396 1.00 8.56 181 GLY A O 1
ATOM 1409 N N . GLY A 1 182 ? 31.702 17.420 6.881 1.00 7.87 182 GLY A N 1
ATOM 1410 C CA . GLY A 1 182 ? 31.666 17.677 8.309 1.00 8.59 182 GLY A CA 1
ATOM 1411 C C . GLY A 1 182 ? 30.310 17.479 8.960 1.00 8.96 182 GLY A C 1
ATOM 1412 O O . GLY A 1 182 ? 30.010 18.110 9.978 1.00 10.66 182 GLY A O 1
ATOM 1413 N N . ARG A 1 183 ? 29.483 16.618 8.373 1.00 7.86 183 ARG A N 1
ATOM 1414 C CA . ARG A 1 183 ? 28.165 16.339 8.929 1.00 7.56 183 ARG A CA 1
ATOM 1415 C C . ARG A 1 183 ? 28.224 15.059 9.748 1.00 7.19 183 ARG A C 1
ATOM 1416 O O . ARG A 1 183 ? 29.157 14.265 9.610 1.00 6.21 183 ARG A O 1
ATOM 1424 N N . HIS A 1 184 ? 27.225 14.863 10.602 1.00 6.47 184 HIS A N 1
ATOM 1425 C CA . HIS A 1 184 ? 27.192 13.701 11.476 1.00 6.17 184 HIS A CA 1
ATOM 1426 C C . HIS A 1 184 ? 25.793 13.160 11.694 1.00 5.38 184 HIS A C 1
ATOM 1427 O O . HIS A 1 184 ? 24.821 13.909 11.765 1.00 7.01 184 HIS A O 1
ATOM 1434 N N . LEU A 1 185 ? 25.710 11.844 11.812 1.00 5.51 185 LEU A N 1
ATOM 1435 C CA . LEU A 1 185 ? 24.451 11.173 12.063 1.00 7.40 185 LEU A CA 1
ATOM 1436 C C . LEU A 1 185 ? 24.620 10.487 13.413 1.00 7.73 185 LEU A C 1
ATOM 1437 O O . LEU A 1 185 ? 25.589 9.758 13.626 1.00 8.57 185 LEU A O 1
ATOM 1442 N N . LEU A 1 186 ? 23.706 10.758 14.336 1.00 6.37 186 LEU A N 1
ATOM 1443 C CA . LEU A 1 186 ? 23.753 10.153 15.664 1.00 5.71 186 LEU A CA 1
ATOM 1444 C C . LEU A 1 186 ? 22.472 9.371 15.885 1.00 7.18 186 LEU A C 1
ATOM 1445 O O . LEU A 1 186 ? 21.403 9.785 15.445 1.00 8.32 186 LEU A O 1
ATOM 1450 N N . ALA A 1 187 ? 22.579 8.239 16.566 1.00 6.36 187 ALA A N 1
ATOM 1451 C CA . ALA A 1 187 ? 21.403 7.428 16.839 1.00 6.13 187 ALA A CA 1
ATOM 1452 C C . ALA A 1 187 ? 21.163 7.322 18.335 1.00 6.45 187 ALA A C 1
ATOM 1453 O O . ALA A 1 187 ? 22.102 7.222 19.124 1.00 7.30 187 ALA A O 1
ATOM 1455 N N . SER A 1 188 ? 19.892 7.357 18.714 1.00 5.89 188 SER A N 1
ATOM 1456 C CA . SER A 1 188 ? 19.492 7.248 20.108 1.00 5.63 188 SER A CA 1
ATOM 1457 C C . SER A 1 188 ? 18.266 6.355 20.177 1.00 6.53 188 SER A C 1
ATOM 1458 O O . SER A 1 188 ? 17.585 6.159 19.172 1.00 6.14 188 SER A O 1
ATOM 1461 N N . TYR A 1 189 ? 18.001 5.783 21.346 1.00 8.18 189 TYR A N 1
ATOM 1462 C CA . TYR A 1 189 ? 16.793 4.982 21.497 1.00 9.32 189 TYR A CA 1
ATOM 1463 C C . TYR A 1 189 ? 15.689 6.026 21.376 1.00 10.51 189 TYR A C 1
ATOM 1464 O O . TYR A 1 189 ? 15.923 7.197 21.687 1.00 9.95 189 TYR A O 1
ATOM 1473 N N . HIS A 1 190 ? 14.503 5.634 20.921 1.00 12.29 190 HIS A N 1
ATOM 1474 C CA . HIS A 1 190 ? 13.429 6.614 20.820 1.00 16.46 190 HIS A CA 1
ATOM 1475 C C . HIS A 1 190 ? 13.028 7.061 22.218 1.00 17.41 190 HIS A C 1
ATOM 1476 O O . HIS A 1 190 ? 13.234 6.339 23.196 1.00 16.47 190 HIS A O 1
ATOM 1483 N N . VAL A 1 191 ? 12.472 8.263 22.312 1.00 18.53 191 VAL A N 1
ATOM 1484 C CA . VAL A 1 191 ? 12.063 8.812 23.596 1.00 20.36 191 VAL A CA 1
ATOM 1485 C C . VAL A 1 191 ? 10.608 8.492 23.923 1.00 21.85 191 VAL A C 1
ATOM 1486 O O . VAL A 1 191 ? 9.920 9.272 24.583 1.00 22.27 191 VAL A O 1
ATOM 1490 N N . SER A 1 192 ? 10.149 7.336 23.457 1.00 23.21 192 SER A N 1
ATOM 1491 C CA . SER A 1 192 ? 8.783 6.895 23.711 1.00 25.23 192 SER A CA 1
ATOM 1492 C C . SER A 1 192 ? 8.651 6.520 25.182 1.00 25.57 192 SER A C 1
ATOM 1493 O O . SER A 1 192 ? 9.653 6.343 25.875 1.00 25.16 192 SER A O 1
ATOM 1496 N N . ARG A 1 193 ? 7.416 6.387 25.653 1.00 26.27 193 ARG A N 1
ATOM 1497 C CA . ARG A 1 193 ? 7.177 6.047 27.049 1.00 27.17 193 ARG A CA 1
ATOM 1498 C C . ARG A 1 193 ? 7.751 4.684 27.421 1.00 26.85 193 ARG A C 1
ATOM 1499 O O . ARG A 1 193 ? 8.231 4.497 28.536 1.00 26.95 193 ARG A O 1
ATOM 1507 N N . GLN A 1 194 ? 7.707 3.737 26.488 1.00 26.92 194 GLN A N 1
ATOM 1508 C CA . GLN A 1 194 ? 8.220 2.395 26.746 1.00 26.86 194 GLN A CA 1
ATOM 1509 C C . GLN A 1 194 ? 9.688 2.408 27.163 1.00 26.12 194 GLN A C 1
ATOM 1510 O O . GLN A 1 194 ? 10.059 1.819 28.178 1.00 26.17 194 GLN A O 1
ATOM 1516 N N . ASN A 1 195 ? 10.520 3.085 26.379 1.00 24.46 195 ASN A N 1
ATOM 1517 C CA . ASN A 1 195 ? 11.946 3.167 26.672 1.00 23.26 195 ASN A CA 1
ATOM 1518 C C . ASN A 1 195 ? 12.277 3.981 27.915 1.00 22.10 195 ASN A C 1
ATOM 1519 O O . ASN A 1 195 ? 13.179 3.627 28.672 1.00 21.37 195 ASN A O 1
ATOM 1524 N N . THR A 1 196 ? 11.551 5.072 28.125 1.00 21.34 196 THR A N 1
ATOM 1525 C CA . THR A 1 196 ? 11.816 5.934 29.266 1.00 21.71 196 THR A CA 1
ATOM 1526 C C . THR A 1 196 ? 11.259 5.417 30.589 1.00 22.57 196 THR A C 1
ATOM 1527 O O . THR A 1 196 ? 11.857 5.641 31.640 1.00 23.17 196 THR A O 1
ATOM 1531 N N . GLN A 1 197 ? 10.129 4.719 30.544 1.00 23.57 197 GLN A N 1
ATOM 1532 C CA . GLN A 1 197 ? 9.527 4.192 31.765 1.00 25.48 197 GLN A CA 1
ATOM 1533 C C . GLN A 1 197 ? 10.264 2.957 32.286 1.00 25.44 197 GLN A C 1
ATOM 1534 O O . GLN A 1 197 ? 10.339 2.735 33.496 1.00 26.24 197 GLN A O 1
ATOM 1540 N N . THR A 1 198 ? 10.813 2.160 31.374 1.00 25.49 198 THR A N 1
ATOM 1541 C CA . THR A 1 198 ? 11.539 0.948 31.750 1.00 25.07 198 THR A CA 1
ATOM 1542 C C . THR A 1 198 ? 12.975 1.251 32.162 1.00 24.42 198 THR A C 1
ATOM 1543 O O . THR A 1 198 ? 13.619 0.450 32.841 1.00 24.52 198 THR A O 1
ATOM 1547 N N . GLY A 1 199 ? 13.475 2.408 31.743 1.00 23.22 199 GLY A N 1
ATOM 1548 C CA . GLY A 1 199 ? 14.835 2.778 32.080 1.00 21.06 199 GLY A CA 1
ATOM 1549 C C . GLY A 1 199 ? 15.815 2.425 30.978 1.00 19.76 199 GLY A C 1
ATOM 1550 O O . GLY A 1 199 ? 17.017 2.653 31.119 1.00 19.27 199 GLY A O 1
ATOM 1551 N N . ARG A 1 200 ? 15.313 1.857 29.883 1.00 19.38 200 ARG A N 1
ATOM 1552 C CA . ARG A 1 200 ? 16.177 1.498 28.762 1.00 18.39 200 ARG A CA 1
ATOM 1553 C C . ARG A 1 200 ? 16.929 2.755 28.344 1.00 15.73 200 ARG A C 1
ATOM 1554 O O . ARG A 1 200 ? 18.140 2.731 28.129 1.00 15.31 200 ARG A O 1
ATOM 1562 N N . LEU A 1 201 ? 16.193 3.855 28.226 1.00 13.42 201 LEU A N 1
ATOM 1563 C CA . LEU A 1 201 ? 16.788 5.134 27.873 1.00 11.03 201 LEU A CA 1
ATOM 1564 C C . LEU A 1 201 ? 16.655 6.025 29.098 1.00 10.54 201 LEU A C 1
ATOM 1565 O O . LEU A 1 201 ? 15.557 6.469 29.434 1.00 11.40 201 LEU A O 1
ATOM 1570 N N . THR A 1 202 ? 17.768 6.277 29.773 1.00 9.79 202 THR A N 1
ATOM 1571 C CA . THR A 1 202 ? 17.738 7.120 30.960 1.00 9.32 202 THR A CA 1
ATOM 1572 C C . THR A 1 202 ? 17.878 8.580 30.567 1.00 8.83 202 THR A C 1
ATOM 1573 O O . THR A 1 202 ? 18.246 8.901 29.433 1.00 8.18 202 THR A O 1
ATOM 1577 N N . ARG A 1 203 ? 17.577 9.465 31.509 1.00 9.09 203 ARG A N 1
ATOM 1578 C CA . ARG A 1 203 ? 17.687 10.895 31.261 1.00 9.65 203 ARG A CA 1
ATOM 1579 C C . ARG A 1 203 ? 19.150 11.265 31.027 1.00 9.79 203 ARG A C 1
ATOM 1580 O O . ARG A 1 203 ? 19.460 12.089 30.167 1.00 9.25 203 ARG A O 1
ATOM 1588 N N . GLU A 1 204 ? 20.053 10.644 31.783 1.00 9.86 204 GLU A N 1
ATOM 1589 C CA . GLU A 1 204 ? 21.476 10.921 31.627 1.00 10.09 204 GLU A CA 1
ATOM 1590 C C . GLU A 1 204 ? 21.953 10.449 30.253 1.00 9.48 204 GLU A C 1
ATOM 1591 O O . GLU A 1 204 ? 22.785 11.102 29.619 1.00 8.96 204 GLU A O 1
ATOM 1597 N N . MET A 1 205 ? 21.419 9.322 29.789 1.00 8.69 205 MET A N 1
ATOM 1598 C CA . MET A 1 205 ? 21.801 8.794 28.483 1.00 8.22 205 MET A CA 1
ATOM 1599 C C . MET A 1 205 ? 21.398 9.750 27.369 1.00 7.61 205 MET A C 1
ATOM 1600 O O . MET A 1 205 ? 22.169 10.003 26.441 1.00 6.91 205 MET A O 1
ATOM 1605 N N . PHE A 1 206 ? 20.185 10.283 27.454 1.00 6.56 206 PHE A N 1
ATOM 1606 C CA . PHE A 1 206 ? 19.737 11.189 26.414 1.00 6.37 206 PHE A CA 1
ATOM 1607 C C . PHE A 1 206 ? 20.479 12.517 26.475 1.00 6.90 206 PHE A C 1
ATOM 1608 O O . PHE A 1 206 ? 20.794 13.106 25.440 1.00 7.37 206 PHE A O 1
ATOM 1616 N N . LEU A 1 207 ? 20.768 12.989 27.683 1.00 7.12 207 LEU A N 1
ATOM 1617 C CA . LEU A 1 207 ? 21.494 14.242 27.829 1.00 8.44 207 LEU A CA 1
ATOM 1618 C C . LEU A 1 207 ? 22.866 14.090 27.174 1.00 8.23 207 LEU A C 1
ATOM 1619 O O . LEU A 1 207 ? 23.381 15.026 26.564 1.00 8.34 207 LEU A O 1
ATOM 1624 N N . GLU A 1 208 ? 23.447 12.899 27.301 1.00 7.49 208 GLU A N 1
ATOM 1625 C CA . GLU A 1 208 ? 24.750 12.594 26.710 1.00 8.32 208 GLU A CA 1
ATOM 1626 C C . GLU A 1 208 ? 24.674 12.717 25.185 1.00 7.57 208 GLU A C 1
ATOM 1627 O O . GLU A 1 208 ? 25.586 13.247 24.547 1.00 8.14 208 GLU A O 1
ATOM 1633 N N . VAL A 1 209 ? 23.586 12.220 24.603 1.00 7.21 209 VAL A N 1
ATOM 1634 C CA . VAL A 1 209 ? 23.402 12.310 23.159 1.00 6.08 209 VAL A CA 1
ATOM 1635 C C . VAL A 1 209 ? 23.326 13.777 22.736 1.00 6.79 209 VAL A C 1
ATOM 1636 O O . VAL A 1 209 ? 23.944 14.178 21.752 1.00 5.06 209 VAL A O 1
ATOM 1640 N N . LEU A 1 210 ? 22.572 14.576 23.486 1.00 6.17 210 LEU A N 1
ATOM 1641 C CA . LEU A 1 210 ? 22.439 15.997 23.176 1.00 6.12 210 LEU A CA 1
ATOM 1642 C C . LEU A 1 210 ? 23.767 16.731 23.312 1.00 7.26 210 LEU A C 1
ATOM 1643 O O . LEU A 1 210 ? 24.083 17.611 22.510 1.00 6.74 210 LEU A O 1
ATOM 1648 N N . MET A 1 211 ? 24.545 16.380 24.331 1.00 8.45 211 MET A N 1
ATOM 1649 C CA . MET A 1 211 ? 25.834 17.027 24.529 1.00 10.00 211 MET A CA 1
ATOM 1650 C C . MET A 1 211 ? 26.771 16.689 23.375 1.00 9.03 211 MET A C 1
ATOM 1651 O O . MET A 1 211 ? 27.568 17.524 22.947 1.00 9.70 211 MET A O 1
ATOM 1656 N N . GLU A 1 212 ? 26.670 15.467 22.861 1.00 9.02 212 GLU A N 1
ATOM 1657 C CA . GLU A 1 212 ? 27.506 15.066 21.739 1.00 9.45 212 GLU A CA 1
ATOM 1658 C C . GLU A 1 212 ? 27.068 15.818 20.487 1.00 8.45 212 GLU A C 1
ATOM 1659 O O . GLU A 1 212 ? 27.900 16.247 19.691 1.00 8.34 212 GLU A O 1
ATOM 1665 N N . ALA A 1 213 ? 25.760 15.984 20.319 1.00 6.82 213 ALA A N 1
ATOM 1666 C CA . ALA A 1 213 ? 25.247 16.706 19.159 1.00 6.67 213 ALA A CA 1
ATOM 1667 C C . ALA A 1 213 ? 25.781 18.131 19.196 1.00 6.89 213 ALA A C 1
ATOM 1668 O O . ALA A 1 213 ? 26.167 18.687 18.168 1.00 6.19 213 ALA A O 1
ATOM 1670 N N . LYS A 1 214 ? 25.802 18.723 20.387 1.00 8.09 214 LYS A N 1
ATOM 1671 C CA . LYS A 1 214 ? 26.304 20.086 20.539 1.00 9.03 214 LYS A CA 1
ATOM 1672 C C . LYS A 1 214 ? 27.773 20.153 20.157 1.00 8.62 214 LYS A C 1
ATOM 1673 O O . LYS A 1 214 ? 28.192 21.034 19.412 1.00 8.05 214 LYS A O 1
ATOM 1679 N N . ARG A 1 215 ? 28.558 19.218 20.677 1.00 8.10 215 ARG A N 1
ATOM 1680 C CA . ARG A 1 215 ? 29.983 19.186 20.385 1.00 9.37 215 ARG A CA 1
ATOM 1681 C C . ARG A 1 215 ? 30.251 19.061 18.887 1.00 9.53 215 ARG A C 1
ATOM 1682 O O . ARG A 1 215 ? 31.026 19.828 18.317 1.00 9.61 215 ARG A O 1
ATOM 1690 N N . LEU A 1 216 ? 29.600 18.090 18.256 1.00 8.89 216 LEU A N 1
ATOM 1691 C CA . LEU A 1 216 ? 29.768 17.844 16.830 1.00 8.76 216 LEU A CA 1
ATOM 1692 C C . LEU A 1 216 ? 29.244 18.972 15.944 1.00 9.31 216 LEU A C 1
ATOM 1693 O O . LEU A 1 216 ? 29.686 19.121 14.805 1.00 9.96 216 LEU A O 1
ATOM 1698 N N . ALA A 1 217 ? 28.308 19.761 16.463 1.00 9.37 217 ALA A N 1
ATOM 1699 C CA . ALA A 1 217 ? 27.738 20.870 15.703 1.00 10.65 217 ALA A CA 1
ATOM 1700 C C . ALA A 1 217 ? 28.529 22.156 15.926 1.00 13.12 217 ALA A C 1
ATOM 1701 O O . ALA A 1 217 ? 28.209 23.204 15.361 1.00 12.35 217 ALA A O 1
ATOM 1703 N N . GLY A 1 218 ? 29.564 22.070 16.754 1.00 14.52 218 GLY A N 1
ATOM 1704 C CA . GLY A 1 218 ? 30.380 23.237 17.035 1.00 18.83 218 GLY A CA 1
ATOM 1705 C C . GLY A 1 218 ? 29.700 24.205 17.984 1.00 21.66 218 GLY A C 1
ATOM 1706 O O . GLY A 1 218 ? 30.121 25.356 18.115 1.00 22.77 218 GLY A O 1
ATOM 1707 N N . LEU A 1 219 ? 28.645 23.740 18.648 1.00 24.05 219 LEU A N 1
ATOM 1708 C CA . LEU A 1 219 ? 27.907 24.570 19.593 1.00 26.09 219 LEU A CA 1
ATOM 1709 C C . LEU A 1 219 ? 28.529 24.487 20.980 1.00 27.19 219 LEU A C 1
ATOM 1710 O O . LEU A 1 219 ? 29.542 23.770 21.129 1.00 28.16 219 LEU A O 1
#

Radius of gyration: 16.14 Å; Cα contacts (8 Å, |Δi|>4): 430; chains: 1; bounding box: 45×34×34 Å

Foldseek 3Di:
DAPVVLVVVQQVDDPDPQQLCLLVVCAQVDVVQHVAAFSSTFADKDADLQAQEEEAEAEDASQACRGQRYPRHGDQLLLLPQLLQVVLVFWDDSHDGRPDPIHGHRYMYDYQAGTHHVVSDDDVVRSVVSLVSVLVRVVSHPNHQEYEQAADVRLVSVCVNVVHDCVVQDADAAGWDADPPLHIYHYHHHSDCVCDVVVVQDSVSVSVSSNVSCVSSVD

CATH classification: 3.40.470.10

B-factor: mean 11.15, std 7.33, range [2.67, 42.44]

Nearest PDB structures (foldseek):
  2dp6-assembly1_A  TM=9.985E-01  e=3.550E-47  Thermus thermophilus HB8
  1vk2-assembly1_A  TM=8.305E-01  e=1.401E-12  Thermotoga maritima
  4zbz-assembly1_A  TM=8.210E-01  e=9.654E-12  Sulfurisphaera tokodaii str. 7
  6u15-assembly1_A  TM=7.536E-01  e=3.205E-08  Homo sapiens
  1wyw-assembly1_A  TM=7.281E-01  e=2.818E-08  Homo sapiens

Solvent-accessible surface area: 10695 Å² total; per-residue (Å²): 131,89,82,138,41,0,40,141,54,1,26,70,21,161,86,21,114,88,2,16,57,68,10,95,95,2,60,13,146,89,181,84,57,117,80,86,114,27,69,13,98,2,6,14,4,40,26,34,76,101,0,81,0,0,0,0,2,41,23,10,11,21,31,0,2,0,31,23,20,24,9,28,1,33,46,44,19,5,76,14,0,2,51,17,0,67,119,4,42,3,5,41,51,61,114,13,105,70,84,40,117,12,161,11,105,11,0,2,0,3,14,3,2,4,15,0,4,28,184,87,144,11,50,91,122,12,36,164,18,13,46,119,27,5,112,36,2,11,58,48,5,96,71,1,98,0,3,0,0,3,8,122,45,0,1,41,27,0,2,79,66,61,70,46,181,130,97,64,27,76,60,141,35,39,1,71,34,94,21,126,83,47,59,32,0,10,0,0,57,66,6,27,123,89,13,30,110,102,37,136,1,56,160,132,58,0,37,105,8,0,94,52,0,40,143,18,2,57,104

Organism: Thermus thermophilus (strain ATCC 27634 / DSM 579 / HB8) (NCBI:txid300852)

Secondary structure (DSSP, 8-state):
--HHHHHHHHTT----HHHHHHHHHTTTTSGGGTTS----SPPPPEE-TT-SEEEEES---TTTHHHHSSTTTTSHHHHHHHHHHHHTT-BS-S---TTS---BSSEEEEES--SPPGGG---HHHHHHHHHHHHHHHHT-TT--EEEEESHHHHHHHHHHHT--TTTS---TT-EEEETTTEEEEEE---SHHHHHHTSS-HHHHHHHHHHHHHHTT-

InterPro domains:
  IPR005122 Uracil-DNA glycosylase-like [PF03167] (44-212)
  IPR005122 Uracil-DNA glycosylase-like [SM00986] (44-210)
  IPR036895 Uracil-DNA glycosylase-like domain superfamily [G3DSA:3.40.470.10] (1-219)
  IPR036895 Uracil-DNA glycosylase-like domain superfamily [SSF52141] (13-215)
  IPR044147 Uracil DNA glycosylase family 5 [cd10031] (13-215)
  IPR051536 Uracil-DNA glycosylase family, Type-4/5 [PTHR33693] (4-217)

GO terms:
  GO:0051539 4 iron, 4 sulfur cluster binding (F, IDA)
  GO:0097506 deaminated base DNA N-glycosylase activity (F, IDA)
  GO:0006281 DNA repair (P, IDA)

Sequence (219 aa):
MDREAFVQTLTACRLCPRLVAWREEVVGRKRAFRGEPYWARPVPGFGDPEARILLFGLAPGAHGSNRTGRPFTGDASGAFLYPLLHEAGLSSKPESLPGDDLRLYGVYLTAAVRCAPPKNKPTPEELRACARWTEVELGLLPEVRVYVALGRIALEALLAHFGLRKSAHPFRHGAHYPLPGGRHLLASYHVSRQNTQTGRLTREMFLEVLMEAKRLAGL